Protein 4FTG (pdb70)

CATH classification: 1.10.238.10

Secondary structure (DSSP, 8-state):
--HHHHHHHHHHHHHHHHHTTTTSB-HHHHHHHHHHH-HHHHTT-S-SSHHHHHHHHH-TTSSS-B-HHHHHHHHHHHHHHHHHHIIIII-/--HHHHHHHHHHHHHHHHHTTTTSB-HHHHHHHHHHH-HHHHHHS--TTHHHHHHHHH-SSSSS-B-HHHHHHHHHHHHHHHHHHHHHTT-/-HHHHHHTS-B-/-HHHHHHTT-EE-/-EE----------B--

B-factor: mean 58.94, std 18.36, range [19.88, 126.98]

InterPro domains:
  IPR001751 S100/Calcium binding protein 7/8-like, conserved site [PS00303] (55-76)
  IPR011992 EF-hand domain pair [SSF47473] (1-89)
  IPR013787 S100/CaBP-9k-type, calcium binding, subdomain [PF01023] (5-46)
  IPR013787 S100/CaBP-9k-type, calcium binding, subdomain [SM01394] (5-44)
  IPR028476 Protein S100-A10 [cd05024] (3-93)

Radius of gyration: 16.94 Å; Cα contacts (8 Å, |Δi|>4): 305; chains: 5; bounding box: 43×43×34 Å

Nearest PDB structures (foldseek):
  1bt6-assembly1_B  TM=9.953E-01  e=3.283E-14  Homo sapiens
  1a4p-assembly1_A  TM=9.676E-01  e=4.556E-14  Homo sapiens
  4hrg-assembly1_B  TM=9.581E-01  e=2.504E-13  Homo sapiens
  4hrh-assembly1_A  TM=9.678E-01  e=4.230E-13  Homo sapiens
  4hrg-assembly1_A  TM=9.639E-01  e=8.697E-13  Homo sapiens

Sequence (223 aa):
PSQMEHAMETMMFTFHKFAGDKGYLTKEDLRVLMEKEFPGFLENQKDPLAVDKIMKDLDQCRDGKVGFQSFFSLIAGLTIACNDYFVVHMKPSQMEHAMETMMFTFHKFAGDKGYLTKEDLRVLMEKEFPGFLENQKDPLAVDKIMKDLDQCRDGKVGFQSFFSLIAGLTIACNDYFVVHMKSTVHEILSKLSLSTVHEILSKLSLEGKVTFPKMKIPKFTFS

Solvent-accessible surface area: 11251 Å² total; per-residue (Å²): 83,19,114,0,3,85,4,0,23,31,0,0,74,10,2,36,149,26,0,35,128,100,33,58,0,37,70,92,28,0,83,64,0,0,92,143,14,0,48,16,0,34,151,72,22,207,42,121,104,4,12,44,95,1,13,166,85,6,20,123,104,218,82,35,106,1,30,14,100,31,0,0,14,0,0,0,3,0,0,24,8,0,9,82,42,25,73,113,120,76,104,86,25,116,0,3,95,4,0,24,28,0,0,83,10,2,23,153,29,8,34,142,167,33,56,0,38,84,98,36,0,96,55,0,0,88,135,14,0,52,19,1,28,135,70,16,200,37,134,100,5,11,41,113,7,14,165,79,8,19,118,98,231,77,32,106,1,31,14,85,17,0,1,1,0,0,0,2,0,0,24,4,0,8,69,21,28,90,100,94,77,173,74,44,0,65,88,0,0,41,90,2,48,65,69,42,0,68,79,0,1,41,107,0,49,19,142,77,133,2,98,14,26,161,36,86,36,19,177,15,79,170,29

Organism: Homo sapiens (NCBI:txid9606)

Structure (mmCIF, N/CA/C/O backbone):
data_4FTG
#
_entry.id   4FTG
#
_cell.length_a   79.072
_cell.length_b   55.216
_cell.length_c   63.140
_cell.angle_alpha   90.00
_cell.angle_beta   111.73
_cell.angle_gamma   90.00
#
_symmetry.space_group_name_H-M   'C 1 2 1'
#
loop_
_entity.id
_entity.type
_entity.pdbx_description
1 polymer 'Protein S100-A10'
2 polymer 'Annexin A2'
3 polymer 'Neuroblast differentiation-associated protein AHNAK'
4 non-polymer 'ISOPROPYL ALCOHOL'
5 water water
#
loop_
_atom_site.group_PDB
_atom_site.id
_atom_site.type_symbol
_atom_site.label_atom_id
_atom_site.label_alt_id
_atom_site.label_comp_id
_atom_site.label_asym_id
_atom_site.label_entity_id
_atom_site.label_seq_id
_atom_site.pdbx_PDB_ins_code
_atom_site.Cartn_x
_atom_site.Cartn_y
_atom_site.Cartn_z
_atom_site.occupancy
_atom_site.B_iso_or_equiv
_atom_site.auth_seq_id
_atom_site.auth_comp_id
_atom_site.auth_asym_id
_atom_site.auth_atom_id
_atom_site.pdbx_PDB_model_num
ATOM 1 N N . PRO A 1 1 ? 61.759 28.625 26.656 1.00 56.52 1 PRO A N 1
ATOM 2 C CA . PRO A 1 1 ? 61.337 29.148 27.958 1.00 50.36 1 PRO A CA 1
ATOM 3 C C . PRO A 1 1 ? 62.267 30.224 28.520 1.00 47.40 1 PRO A C 1
ATOM 4 O O . PRO A 1 1 ? 63.323 30.511 27.952 1.00 56.69 1 PRO A O 1
ATOM 8 N N . SER A 1 2 ? 61.860 30.813 29.641 1.00 42.77 2 SER A N 1
ATOM 9 C CA . SER A 1 2 ? 62.604 31.897 30.272 1.00 42.62 2 SER A CA 1
ATOM 10 C C . SER A 1 2 ? 63.802 31.365 31.064 1.00 41.75 2 SER A C 1
ATOM 11 O O . SER A 1 2 ? 63.941 30.157 31.265 1.00 36.83 2 SER A O 1
ATOM 14 N N . GLN A 1 3 ? 64.647 32.274 31.530 1.00 41.52 3 GLN A N 1
ATOM 15 C CA . GLN A 1 3 ? 65.738 31.886 32.400 1.00 45.28 3 GLN A CA 1
ATOM 16 C C . GLN A 1 3 ? 65.185 31.234 33.654 1.00 43.31 3 GLN A C 1
ATOM 17 O O . GLN A 1 3 ? 65.656 30.169 34.059 1.00 42.52 3 GLN A O 1
ATOM 23 N N . MET A 1 4 ? 64.168 31.849 34.250 1.00 35.73 4 MET A N 1
ATOM 24 C CA . MET A 1 4 ? 63.553 31.281 35.459 1.00 30.66 4 MET A CA 1
ATOM 25 C C . MET A 1 4 ? 62.953 29.893 35.207 1.00 37.58 4 MET A C 1
ATOM 26 O O . MET A 1 4 ? 63.105 28.980 36.022 1.00 46.53 4 MET A O 1
ATOM 31 N N . GLU A 1 5 ? 62.279 29.714 34.078 1.00 38.61 5 GLU A N 1
ATOM 32 C CA . GLU A 1 5 ? 61.656 28.410 33.804 1.00 42.34 5 GLU A CA 1
ATOM 33 C C . GLU A 1 5 ? 62.709 27.327 33.666 1.00 40.42 5 GLU A C 1
ATOM 34 O O . GLU A 1 5 ? 62.506 26.185 34.112 1.00 42.41 5 GLU A O 1
ATOM 40 N N . HIS A 1 6 ? 63.840 27.695 33.059 1.00 36.97 6 HIS A N 1
ATOM 41 C CA . HIS A 1 6 ? 64.958 26.765 32.896 1.00 33.08 6 HIS A CA 1
ATOM 42 C C . HIS A 1 6 ? 65.544 26.363 34.234 1.00 35.05 6 HIS A C 1
ATOM 43 O O . HIS A 1 6 ? 65.646 25.177 34.532 1.00 33.62 6 HIS A O 1
ATOM 50 N N . ALA A 1 7 ? 65.899 27.361 35.039 1.00 35.22 7 ALA A N 1
ATOM 51 C CA . ALA A 1 7 ? 66.390 27.150 36.389 1.00 36.63 7 ALA A CA 1
ATOM 52 C C . ALA A 1 7 ? 65.427 26.280 37.205 1.00 41.46 7 ALA A C 1
ATOM 53 O O . ALA A 1 7 ? 65.869 25.311 37.835 1.00 36.22 7 ALA A O 1
ATOM 55 N N . MET A 1 8 ? 64.126 26.610 37.187 1.00 35.61 8 MET A N 1
ATOM 56 C CA . MET A 1 8 ? 63.117 25.799 37.902 1.00 36.34 8 MET A CA 1
ATOM 57 C C . MET A 1 8 ? 63.108 24.339 37.472 1.00 34.02 8 MET A C 1
ATOM 58 O O . MET A 1 8 ? 63.124 23.414 38.310 1.00 35.64 8 MET A O 1
ATOM 63 N N . GLU A 1 9 ? 63.124 24.122 36.168 1.00 38.33 9 GLU A N 1
ATOM 64 C CA . GLU A 1 9 ? 63.138 22.759 35.662 1.00 37.06 9 GLU A CA 1
ATOM 65 C C . GLU A 1 9 ? 64.353 21.975 36.127 1.00 45.10 9 GLU A C 1
ATOM 66 O O . GLU A 1 9 ? 64.217 20.774 36.450 1.00 46.80 9 GLU A O 1
ATOM 72 N N . THR A 1 10 ? 65.532 22.624 36.164 1.00 43.49 10 THR A N 1
ATOM 73 C CA . THR A 1 10 ? 66.730 21.871 36.540 1.00 40.88 10 THR A CA 1
ATOM 74 C C . THR A 1 10 ? 66.620 21.494 37.996 1.00 37.79 10 THR A C 1
ATOM 75 O O . THR A 1 10 ? 67.031 20.403 38.394 1.00 51.24 10 THR A O 1
ATOM 79 N N . MET A 1 11 ? 65.999 22.365 38.776 1.00 30.62 11 MET A N 1
ATOM 80 C CA . MET A 1 11 ? 65.714 22.034 40.167 1.00 37.13 11 MET A CA 1
ATOM 81 C C . MET A 1 11 ? 64.734 20.872 40.283 1.00 44.87 11 MET A C 1
ATOM 82 O O . MET A 1 11 ? 64.952 19.951 41.066 1.00 53.83 11 MET A O 1
ATOM 87 N N . MET A 1 12 ? 63.682 20.894 39.473 1.00 46.57 12 MET A N 1
ATOM 88 C CA . MET A 1 12 ? 62.748 19.775 39.441 1.00 47.27 12 MET A CA 1
ATOM 89 C C . MET A 1 12 ? 63.445 18.489 39.049 1.00 45.45 12 MET A C 1
ATOM 90 O O . MET A 1 12 ? 63.340 17.466 39.730 1.00 51.00 12 MET A O 1
ATOM 95 N N . PHE A 1 13 ? 64.177 18.545 37.948 1.00 50.18 13 PHE A N 1
ATOM 96 C CA . PHE A 1 13 ? 64.797 17.337 37.410 1.00 48.03 13 PHE A CA 1
ATOM 97 C C . PHE A 1 13 ? 65.924 16.772 38.259 1.00 42.85 13 PHE A C 1
ATOM 98 O O . PHE A 1 13 ? 66.106 15.559 38.311 1.00 38.00 13 PHE A O 1
ATOM 106 N N . THR A 1 14 ? 66.652 17.658 38.937 1.00 44.33 14 THR A N 1
ATOM 107 C CA . THR A 1 14 ? 67.734 17.264 39.830 1.00 45.02 14 THR A CA 1
ATOM 108 C C . THR A 1 14 ? 67.177 16.408 40.958 1.00 48.19 14 THR A C 1
ATOM 109 O O . THR A 1 14 ? 67.744 15.359 41.299 1.00 46.42 14 THR A O 1
ATOM 113 N N . PHE A 1 15 ? 66.059 16.858 41.528 1.00 49.47 15 PHE A N 1
ATOM 114 C CA . PHE A 1 15 ? 65.371 16.084 42.552 1.00 44.56 15 PHE A CA 1
ATOM 115 C C . PHE A 1 15 ? 65.132 14.676 42.058 1.00 49.21 15 PHE A C 1
ATOM 116 O O . PHE A 1 15 ? 65.500 13.698 42.719 1.00 57.31 15 PHE A O 1
ATOM 124 N N . HIS A 1 16 ? 64.516 14.578 40.888 1.00 45.73 16 HIS A N 1
ATOM 125 C CA . HIS A 1 16 ? 64.028 13.287 40.409 1.00 48.64 16 HIS A CA 1
ATOM 126 C C . HIS A 1 16 ? 65.148 12.366 39.984 1.00 48.94 16 HIS A C 1
ATOM 127 O O . HIS A 1 16 ? 65.040 11.156 40.132 1.00 55.29 16 HIS A O 1
ATOM 134 N N . LYS A 1 17 ? 66.227 12.960 39.480 1.00 46.16 17 LYS A N 1
ATOM 135 C CA . LYS A 1 17 ? 67.430 12.246 39.120 1.00 45.21 17 LYS A CA 1
ATOM 136 C C . LYS A 1 17 ? 68.033 11.524 40.327 1.00 50.90 17 LYS A C 1
ATOM 137 O O . LYS A 1 17 ? 68.511 10.389 40.219 1.00 49.20 17 LYS A O 1
ATOM 143 N N . PHE A 1 18 ? 68.018 12.177 41.479 1.00 51.88 18 PHE A N 1
ATOM 144 C CA . PHE A 1 18 ? 68.538 11.532 42.677 1.00 58.36 18 PHE A CA 1
ATOM 145 C C . PHE A 1 18 ? 67.478 10.836 43.530 1.00 56.56 18 PHE A C 1
ATOM 146 O O . PHE A 1 18 ? 67.818 9.972 44.343 1.00 55.92 18 PHE A O 1
ATOM 154 N N . ALA A 1 19 ? 66.209 11.208 43.363 1.00 49.90 19 ALA A N 1
ATOM 155 C CA . ALA A 1 19 ? 65.148 10.542 44.114 1.00 56.62 19 ALA A CA 1
ATOM 156 C C . ALA A 1 19 ? 64.741 9.223 43.453 1.00 69.80 19 ALA A C 1
ATOM 157 O O . ALA A 1 19 ? 64.128 8.356 44.089 1.00 72.74 19 ALA A O 1
ATOM 159 N N . GLY A 1 20 ? 65.080 9.081 42.177 1.00 67.99 20 GLY A N 1
ATOM 160 C CA . GLY A 1 20 ? 64.664 7.928 41.400 1.00 70.24 20 GLY A CA 1
ATOM 161 C C . GLY A 1 20 ? 63.158 7.721 41.341 1.00 70.10 20 GLY A C 1
ATOM 162 O O . GLY A 1 20 ? 62.355 8.637 41.585 1.00 68.24 20 GLY A O 1
ATOM 163 N N . ASP A 1 21 ? 62.765 6.494 41.030 1.00 68.71 21 ASP A N 1
ATOM 164 C CA . ASP A 1 21 ? 61.343 6.191 40.901 1.00 78.06 21 ASP A CA 1
ATOM 165 C C . ASP A 1 21 ? 60.555 6.279 42.212 1.00 70.97 21 ASP A C 1
ATOM 166 O O . ASP A 1 21 ? 59.391 6.696 42.206 1.00 63.99 21 ASP A O 1
ATOM 171 N N . LYS A 1 22 ? 61.186 5.920 43.332 1.00 69.14 22 LYS A N 1
ATOM 172 C CA . LYS A 1 22 ? 60.513 6.023 44.635 1.00 65.35 22 LYS A CA 1
ATOM 173 C C . LYS A 1 22 ? 60.026 7.444 44.934 1.00 61.00 22 LYS A C 1
ATOM 174 O O . LYS A 1 22 ? 59.151 7.650 45.779 1.00 65.33 22 LYS A O 1
ATOM 180 N N . GLY A 1 23 ? 60.591 8.427 44.238 1.00 58.86 23 GLY A N 1
ATOM 181 C CA . GLY A 1 23 ? 60.117 9.797 44.348 1.00 62.57 23 GLY A CA 1
ATOM 182 C C . GLY A 1 23 ? 60.492 10.576 45.600 1.00 65.44 23 GLY A C 1
ATOM 183 O O . GLY A 1 23 ? 59.901 11.618 45.867 1.00 70.09 23 GLY A O 1
ATOM 184 N N . TYR A 1 24 ? 61.455 10.087 46.376 1.00 61.36 24 TYR A N 1
ATOM 185 C CA . TYR A 1 24 ? 61.941 10.844 47.526 1.00 62.95 24 TYR A CA 1
ATOM 186 C C . TYR A 1 24 ? 63.432 10.608 47.752 1.00 58.17 24 TYR A C 1
ATOM 187 O O . TYR A 1 24 ? 64.043 9.763 47.108 1.00 51.02 24 TYR A O 1
ATOM 196 N N . LEU A 1 25 ? 64.009 11.345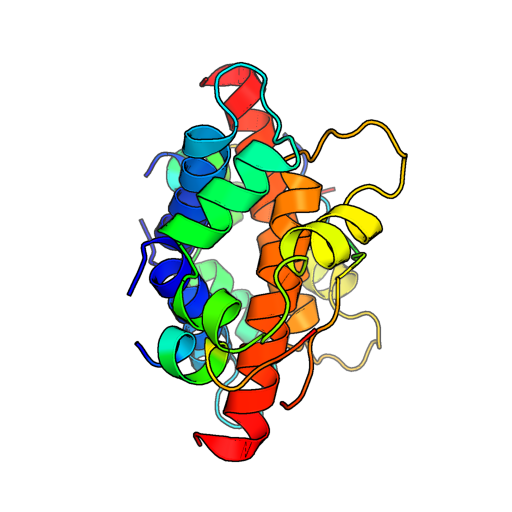 48.693 1.00 51.14 25 LEU A N 1
ATOM 197 C CA . LEU A 1 25 ? 65.415 11.175 48.990 1.00 49.09 25 LEU A CA 1
ATOM 198 C C . LEU A 1 25 ? 65.627 10.508 50.349 1.00 53.28 25 LEU A C 1
ATOM 199 O O . LEU A 1 25 ? 64.978 10.853 51.338 1.00 58.05 25 LEU A O 1
ATOM 204 N N . THR A 1 26 ? 66.539 9.543 50.373 1.00 54.85 26 THR A N 1
ATOM 205 C CA . THR A 1 26 ? 67.091 8.991 51.603 1.00 51.16 26 THR A CA 1
ATOM 206 C C . THR A 1 26 ? 68.301 9.832 51.930 1.00 54.43 26 THR A C 1
ATOM 207 O O . THR A 1 26 ? 68.742 10.623 51.095 1.00 58.29 26 THR A O 1
ATOM 211 N N . LYS A 1 27 ? 68.857 9.664 53.125 1.00 52.29 27 LYS A N 1
ATOM 212 C CA . LYS A 1 27 ? 70.037 10.424 53.490 1.00 56.16 27 LYS A CA 1
ATOM 213 C C . LYS A 1 27 ? 71.173 10.076 52.527 1.00 60.50 27 LYS A C 1
ATOM 214 O O . LYS A 1 27 ? 72.053 10.895 52.257 1.00 55.83 27 LYS A O 1
ATOM 220 N N . GLU A 1 28 ? 71.125 8.864 51.980 1.00 60.58 28 GLU A N 1
ATOM 221 C CA . GLU A 1 28 ? 72.123 8.433 51.006 1.00 57.28 28 GLU A CA 1
ATOM 222 C C . GLU A 1 28 ? 71.990 9.232 49.721 1.00 49.91 28 GLU A C 1
ATOM 223 O O . GLU A 1 28 ? 72.983 9.722 49.181 1.00 46.67 28 GLU A O 1
ATOM 229 N N . ASP A 1 29 ? 70.757 9.367 49.240 1.00 44.94 29 ASP A N 1
ATOM 230 C CA . ASP A 1 29 ? 70.489 10.158 48.044 1.00 48.26 29 ASP A CA 1
ATOM 231 C C . ASP A 1 29 ? 70.908 11.606 48.228 1.00 50.66 29 ASP A C 1
ATOM 232 O O . ASP A 1 29 ? 71.478 12.229 47.327 1.00 55.75 29 ASP A O 1
ATOM 237 N N . LEU A 1 30 ? 70.601 12.137 49.404 1.00 43.19 30 LEU A N 1
ATOM 238 C CA . LEU A 1 30 ? 70.854 13.531 49.699 1.00 41.43 30 LEU A CA 1
ATOM 239 C C . LEU A 1 30 ? 72.348 13.761 49.683 1.00 48.88 30 LEU A C 1
ATOM 240 O O . LEU A 1 30 ? 72.836 14.756 49.136 1.00 51.89 30 LEU A O 1
ATOM 245 N N . ARG A 1 31 ? 73.068 12.819 50.281 1.00 50.02 31 ARG A N 1
ATOM 246 C CA . ARG A 1 31 ? 74.507 12.921 50.396 1.00 53.48 31 ARG A CA 1
ATOM 247 C C . ARG A 1 31 ? 75.130 12.862 49.017 1.00 49.89 31 ARG A C 1
ATOM 248 O O . ARG A 1 31 ? 75.967 13.700 48.681 1.00 43.79 31 ARG A O 1
ATOM 256 N N . VAL A 1 32 ? 74.709 11.887 48.213 1.00 46.98 32 VAL A N 1
ATOM 257 C CA . VAL A 1 32 ? 75.183 11.806 46.832 1.00 47.93 32 VAL A CA 1
ATOM 258 C C . VAL A 1 32 ? 74.860 13.101 46.078 1.00 47.23 32 VAL A C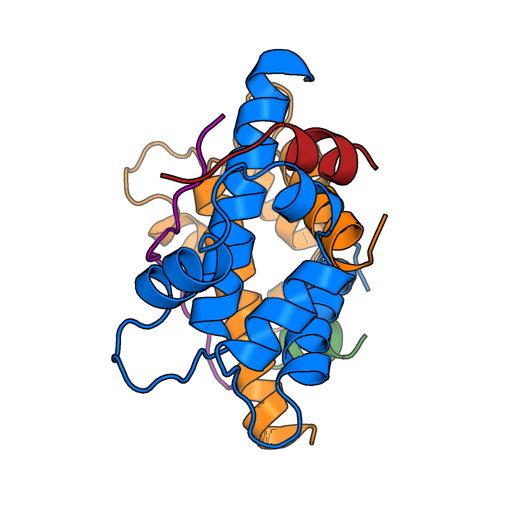 1
ATOM 259 O O . VAL A 1 32 ? 75.744 13.697 45.457 1.00 50.67 32 VAL A O 1
ATOM 263 N N . LEU A 1 33 ? 73.612 13.558 46.183 1.00 43.65 33 LEU A N 1
ATOM 264 C CA . LEU A 1 33 ? 73.173 14.776 45.499 1.00 40.80 33 LEU A CA 1
ATOM 265 C C . LEU A 1 33 ? 74.046 15.996 45.817 1.00 46.00 33 LEU A C 1
ATOM 266 O O . LEU A 1 33 ? 74.345 16.790 44.931 1.00 50.63 33 LEU A O 1
ATOM 271 N N . MET A 1 34 ? 74.441 16.166 47.070 1.00 39.80 34 MET A N 1
ATOM 272 C CA . MET A 1 34 ? 75.224 17.346 47.408 1.00 45.80 34 MET A CA 1
ATOM 273 C C . MET A 1 34 ? 76.692 17.160 47.055 1.00 51.10 34 MET A C 1
ATOM 274 O O . MET A 1 34 ? 77.388 18.121 46.703 1.00 49.33 34 MET A O 1
ATOM 279 N N . GLU A 1 35 ? 77.146 15.916 47.121 1.00 43.41 35 GLU A N 1
ATOM 280 C CA . GLU A 1 35 ? 78.471 15.585 46.627 1.00 55.78 35 GLU A CA 1
ATOM 281 C C . GLU A 1 35 ? 78.620 15.991 45.163 1.00 53.46 35 GLU A C 1
ATOM 282 O O . GLU A 1 35 ? 79.578 16.670 44.813 1.00 58.10 35 GLU A O 1
ATOM 288 N N . LYS A 1 36 ? 77.658 15.619 44.322 1.00 46.58 36 LYS A N 1
ATOM 289 C CA . LYS A 1 36 ? 77.719 15.988 42.910 1.00 46.92 36 LYS A CA 1
ATOM 290 C C . LYS A 1 36 ? 77.336 17.455 42.641 1.00 55.74 36 LYS A C 1
ATOM 291 O O . LYS A 1 36 ? 77.874 18.081 41.729 1.00 61.79 36 LYS A O 1
ATOM 297 N N . GLU A 1 37 ? 76.414 18.010 43.422 1.00 45.58 37 GLU A N 1
ATOM 298 C CA . GLU A 1 37 ? 75.896 19.325 43.087 1.00 40.23 37 GLU A CA 1
ATOM 299 C C . GLU A 1 37 ? 76.542 20.467 43.874 1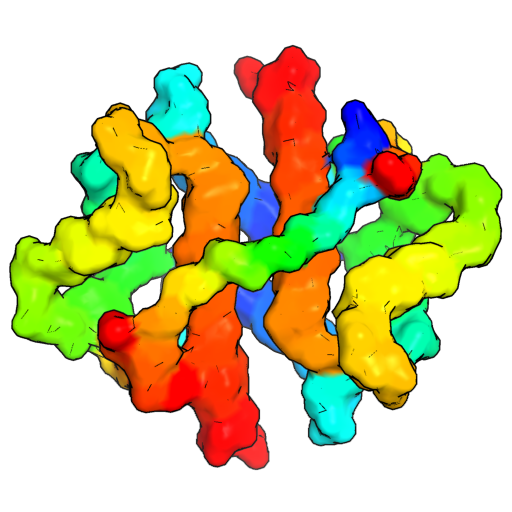.00 45.01 37 GLU A C 1
ATOM 300 O O . GLU A 1 37 ? 76.629 21.596 43.386 1.00 47.15 37 GLU A O 1
ATOM 306 N N . PHE A 1 38 ? 77.003 20.194 45.083 1.00 43.22 38 PHE A N 1
ATOM 307 C CA . PHE A 1 38 ? 77.677 21.250 45.825 1.00 42.04 38 PHE A CA 1
ATOM 308 C C . PHE A 1 38 ? 78.939 20.749 46.527 1.00 49.25 38 PHE A C 1
ATOM 309 O O . PHE A 1 38 ? 79.060 20.863 47.746 1.00 55.44 38 PHE A O 1
ATOM 317 N N . PRO A 1 39 ? 79.894 20.219 45.761 1.00 56.94 39 PRO A N 1
ATOM 318 C CA . PRO A 1 39 ? 81.062 19.584 46.387 1.00 64.10 39 PRO A CA 1
ATOM 319 C C . PRO A 1 39 ? 81.913 20.597 47.139 1.00 65.05 39 PRO A C 1
ATOM 320 O O . PRO A 1 39 ? 82.400 20.310 48.226 1.00 69.15 39 PRO A O 1
ATOM 324 N N . GLY A 1 40 ? 82.065 21.787 46.576 1.00 61.64 40 GLY A N 1
ATOM 325 C CA . GLY A 1 40 ? 82.825 22.829 47.240 1.00 64.49 40 GLY A CA 1
ATOM 326 C C . GLY A 1 40 ? 82.208 23.248 48.562 1.00 64.35 40 GLY A C 1
ATOM 327 O O . GLY A 1 40 ? 82.881 23.818 49.427 1.00 59.72 40 GLY A O 1
ATOM 328 N N . PHE A 1 41 ? 80.916 22.979 48.721 1.00 57.08 41 PHE A N 1
ATOM 329 C CA . PHE A 1 41 ? 80.238 23.338 49.953 1.00 51.10 41 PHE A CA 1
ATOM 330 C C . PHE A 1 41 ? 80.544 22.310 51.065 1.00 50.48 41 PHE A C 1
ATOM 331 O O . PHE A 1 41 ? 80.833 22.675 52.200 1.00 47.81 41 PHE A O 1
ATOM 339 N N . LEU A 1 42 ? 80.469 21.029 50.725 1.00 45.84 42 LEU A N 1
ATOM 340 C CA . LEU A 1 42 ? 80.825 19.959 51.644 1.00 62.32 42 LEU A CA 1
ATOM 341 C C . LEU A 1 42 ? 82.309 20.008 52.003 1.00 68.47 42 LEU A C 1
ATOM 342 O O . LEU A 1 42 ? 82.678 19.895 53.174 1.00 72.88 42 LEU A O 1
ATOM 347 N N . GLU A 1 43 ? 83.150 20.205 50.990 1.00 70.76 43 GLU A N 1
ATOM 348 C CA . GLU A 1 43 ? 84.596 20.257 51.177 1.00 74.18 43 GLU A CA 1
ATOM 349 C C . GLU A 1 43 ? 85.030 21.396 52.101 1.00 73.65 43 GLU A C 1
ATOM 350 O O . GLU A 1 43 ? 86.207 21.500 52.437 1.00 83.58 43 GLU A O 1
ATOM 356 N N . ASN A 1 44 ? 84.097 22.257 52.500 1.00 63.69 44 ASN A N 1
ATOM 357 C CA . ASN A 1 44 ? 84.423 23.363 53.402 1.00 59.64 44 ASN A CA 1
ATOM 358 C C . ASN A 1 44 ? 83.803 23.227 54.793 1.00 63.74 44 ASN A C 1
ATOM 359 O O . ASN A 1 44 ? 84.148 23.993 55.705 1.00 65.13 44 ASN A O 1
ATOM 364 N N . GLN A 1 45 ? 82.891 22.264 54.963 1.00 60.89 45 GLN A N 1
ATOM 365 C CA . GLN A 1 45 ? 82.397 21.935 56.303 1.00 59.69 45 GLN A CA 1
ATOM 366 C C . GLN A 1 45 ? 83.453 21.103 57.031 1.00 67.88 45 GLN A C 1
ATOM 367 O O . GLN A 1 45 ? 83.834 20.027 56.560 1.00 71.75 45 GLN A O 1
ATOM 373 N N . LYS A 1 46 ? 83.934 21.605 58.167 1.00 71.30 46 LYS A N 1
ATOM 374 C CA . LYS A 1 46 ? 84.922 20.867 58.955 1.00 79.21 46 LYS A CA 1
ATOM 375 C C . LYS A 1 46 ? 84.231 19.635 59.523 1.00 81.01 46 LYS A C 1
ATOM 376 O O . LYS A 1 46 ? 84.829 18.566 59.631 1.00 83.89 46 LYS A O 1
ATOM 382 N N . ASP A 1 47 ? 82.956 19.806 59.864 1.00 77.61 47 ASP A N 1
ATOM 383 C CA . ASP A 1 47 ? 82.097 18.731 60.356 1.00 73.63 47 ASP A CA 1
ATOM 384 C C . ASP A 1 47 ? 81.984 17.579 59.338 1.00 75.38 47 ASP A C 1
ATOM 385 O O . ASP A 1 47 ? 81.726 17.806 58.158 1.00 82.24 47 ASP A O 1
ATOM 390 N N . PRO A 1 48 ? 82.201 16.335 59.794 1.00 67.11 48 PRO A N 1
ATOM 391 C CA . PRO A 1 48 ? 82.020 15.154 58.936 1.00 64.10 48 PRO A CA 1
ATOM 392 C C . PRO A 1 48 ? 80.592 14.604 58.972 1.00 61.71 48 PRO A C 1
ATOM 393 O O . PRO A 1 48 ? 80.195 13.779 58.135 1.00 59.47 48 PRO A O 1
ATOM 397 N N . LEU A 1 49 ? 79.820 15.057 59.947 1.00 54.26 49 LEU A N 1
ATOM 398 C CA . LEU A 1 49 ? 78.444 14.619 60.054 1.00 50.46 49 LEU A CA 1
ATOM 399 C C . LEU A 1 49 ? 77.502 15.675 59.464 1.00 60.86 49 LEU A C 1
ATOM 400 O O . LEU A 1 49 ? 76.282 15.605 59.654 1.00 65.93 49 LEU A O 1
ATOM 405 N N . ALA A 1 50 ? 78.068 16.639 58.740 1.00 50.82 50 ALA A N 1
ATOM 406 C CA . ALA A 1 50 ? 77.280 17.756 58.218 1.00 52.22 50 ALA A CA 1
ATOM 407 C C . ALA A 1 50 ? 76.085 17.337 57.359 1.00 46.28 50 ALA A C 1
ATOM 408 O O . ALA A 1 50 ? 75.001 17.940 57.463 1.00 41.79 50 ALA A O 1
ATOM 410 N N . VAL A 1 51 ? 76.264 16.317 56.516 1.00 43.49 51 VAL A N 1
ATOM 411 C CA . VAL A 1 51 ? 75.132 15.833 55.729 1.00 43.95 51 VAL A CA 1
ATOM 412 C C . VAL A 1 51 ? 74.070 15.283 56.657 1.00 46.90 51 VAL A C 1
ATOM 413 O O . VAL A 1 51 ? 72.891 15.558 56.474 1.00 44.18 51 VAL A O 1
ATOM 417 N N . ASP A 1 52 ? 74.510 14.520 57.656 1.00 52.60 52 ASP A N 1
ATOM 418 C CA . ASP A 1 52 ? 73.618 13.916 58.641 1.00 48.35 52 ASP A CA 1
ATOM 419 C C . ASP A 1 52 ? 72.820 14.971 59.364 1.00 43.26 52 ASP A C 1
ATOM 420 O O . ASP A 1 52 ? 71.626 14.795 59.637 1.00 49.15 52 ASP A O 1
ATOM 425 N N . LYS A 1 53 ? 73.473 16.094 59.635 1.00 44.74 53 LYS A N 1
ATOM 426 C CA . LYS A 1 53 ? 72.838 17.190 60.354 1.00 48.08 53 LYS A CA 1
ATOM 427 C C . LYS A 1 53 ? 71.846 17.958 59.483 1.00 50.80 53 LYS A C 1
ATOM 428 O O . LYS A 1 53 ? 70.858 18.515 59.986 1.00 52.31 53 LYS A O 1
ATOM 434 N N . ILE A 1 54 ? 72.105 17.986 58.178 1.00 44.27 54 ILE A N 1
ATOM 435 C CA . ILE A 1 54 ? 71.187 18.628 57.248 1.00 42.18 54 ILE A CA 1
ATOM 436 C C . ILE A 1 54 ? 69.965 17.735 57.085 1.00 40.04 54 ILE A C 1
ATOM 437 O O . ILE A 1 54 ? 68.829 18.205 57.091 1.00 41.29 54 ILE A O 1
ATOM 442 N N . MET A 1 55 ? 70.211 16.438 56.968 1.00 41.82 55 MET A N 1
ATOM 443 C CA . MET A 1 55 ? 69.151 15.450 56.941 1.00 47.60 55 MET A CA 1
ATOM 444 C C . MET A 1 55 ? 68.221 15.587 58.153 1.00 59.79 55 MET A C 1
ATOM 445 O O . MET A 1 55 ? 66.999 15.495 58.026 1.00 64.25 55 MET A O 1
ATOM 450 N N . LYS A 1 56 ? 68.799 15.801 59.329 1.00 59.34 56 LYS A N 1
ATOM 451 C CA . LYS A 1 56 ? 67.992 15.904 60.540 1.00 55.74 56 LYS A CA 1
ATOM 452 C C . LYS A 1 56 ? 67.079 17.127 60.489 1.00 54.10 56 LYS A C 1
ATOM 453 O O . LYS A 1 56 ? 65.915 17.040 60.868 1.00 54.15 56 LYS A O 1
ATOM 459 N N . ASP A 1 57 ? 67.616 18.252 60.015 1.00 50.76 57 ASP A N 1
ATOM 460 C CA . ASP A 1 57 ? 66.837 19.480 59.802 1.00 50.86 57 ASP A CA 1
ATOM 461 C C . ASP A 1 57 ? 65.744 19.324 58.745 1.00 50.95 57 ASP A C 1
ATOM 462 O O . ASP A 1 57 ? 64.646 19.861 58.890 1.00 53.75 57 ASP A O 1
ATOM 467 N N . LEU A 1 58 ? 66.047 18.585 57.683 1.00 51.29 58 LEU A N 1
ATOM 468 C CA . LEU A 1 58 ? 65.084 18.368 56.606 1.00 54.18 58 LEU A CA 1
ATOM 469 C C . LEU A 1 58 ? 63.973 17.371 56.964 1.00 61.10 58 LEU A C 1
ATOM 470 O O . LEU A 1 58 ? 62.818 17.542 56.567 1.00 65.77 58 LEU A O 1
ATOM 475 N N . ASP A 1 59 ? 64.323 16.338 57.718 1.00 55.07 59 ASP A N 1
ATOM 476 C CA . ASP A 1 59 ? 63.408 15.224 57.940 1.00 57.94 59 ASP A CA 1
ATOM 477 C C . ASP A 1 59 ? 62.375 15.508 59.042 1.00 51.13 59 ASP A C 1
ATOM 478 O O . ASP A 1 59 ? 62.423 14.935 60.135 1.00 55.87 59 ASP A O 1
ATOM 483 N N . GLN A 1 60 ? 61.435 16.386 58.732 1.00 46.88 60 GLN A N 1
ATOM 484 C CA . GLN A 1 60 ? 60.440 16.835 59.702 1.00 58.91 60 GLN A CA 1
ATOM 485 C C . GLN A 1 60 ? 59.538 15.711 60.200 1.00 57.07 60 GLN A C 1
ATOM 486 O O . GLN A 1 60 ? 59.130 15.711 61.351 1.00 58.94 60 GLN A O 1
ATOM 492 N N . CYS A 1 61 ? 59.218 14.761 59.332 1.00 48.27 61 CYS A N 1
ATOM 493 C CA . CYS A 1 61 ? 58.331 13.691 59.731 1.00 56.21 61 CYS A CA 1
ATOM 494 C C . CYS A 1 61 ? 59.097 12.531 60.357 1.00 63.92 61 CYS A C 1
ATOM 495 O O . CYS A 1 61 ? 58.496 11.550 60.794 1.00 71.71 61 CYS A O 1
ATOM 498 N N . ARG A 1 62 ? 60.421 12.661 60.400 1.00 58.53 62 ARG A N 1
ATOM 499 C CA . ARG A 1 62 ? 61.301 11.619 60.936 1.00 53.91 62 ARG A CA 1
ATOM 500 C C . ARG A 1 62 ? 61.016 10.252 60.338 1.00 53.54 62 ARG A C 1
ATOM 501 O O . ARG A 1 62 ? 60.963 9.268 61.060 1.00 58.80 62 ARG A O 1
ATOM 509 N N . ASP A 1 63 ? 60.809 10.192 59.028 1.00 60.37 63 ASP A N 1
ATOM 510 C CA . ASP A 1 63 ? 60.578 8.913 58.357 1.00 62.48 63 ASP A CA 1
ATOM 511 C C . ASP A 1 63 ? 61.696 8.572 57.377 1.00 62.83 63 ASP A C 1
ATOM 512 O O . ASP A 1 63 ? 61.561 7.648 56.581 1.00 58.85 63 ASP A O 1
ATOM 517 N N . GLY A 1 64 ? 62.787 9.339 57.436 1.00 60.24 64 GLY A N 1
ATOM 518 C CA . GLY A 1 64 ? 63.974 9.086 56.632 1.00 52.78 64 GLY A CA 1
ATOM 519 C C . GLY A 1 64 ? 63.811 9.494 55.176 1.00 62.21 64 GLY A C 1
ATOM 520 O O . GLY A 1 64 ? 64.724 9.346 54.361 1.00 61.40 64 GLY A O 1
ATOM 521 N N . LYS A 1 65 ? 62.634 10.010 54.846 1.00 61.87 65 LYS A N 1
ATOM 522 C CA . LYS A 1 65 ? 62.321 10.386 53.482 1.00 57.90 65 LYS A CA 1
ATOM 523 C C . LYS A 1 65 ? 62.319 11.902 53.365 1.00 57.71 65 LYS A C 1
ATOM 524 O O . LYS A 1 65 ? 61.844 12.607 54.256 1.00 70.58 65 LYS A O 1
ATOM 530 N N . VAL A 1 66 ? 62.874 12.404 52.274 1.00 45.63 66 VAL A N 1
ATOM 531 C CA . VAL A 1 66 ? 62.874 13.835 52.036 1.00 46.52 66 VAL A CA 1
ATOM 532 C C . VAL A 1 66 ? 62.237 14.121 50.684 1.00 44.15 66 VAL A C 1
ATOM 533 O O . VAL A 1 66 ? 62.720 13.685 49.647 1.00 45.27 66 VAL A O 1
ATOM 537 N N . GLY A 1 67 ? 61.121 14.829 50.705 1.00 46.18 67 GLY A N 1
ATOM 538 C CA . GLY A 1 67 ? 60.394 15.078 49.486 1.00 34.60 67 GLY A CA 1
ATOM 539 C C . GLY A 1 67 ? 60.782 16.407 48.880 1.00 37.89 67 GLY A C 1
ATOM 540 O O . GLY A 1 67 ? 61.653 17.122 49.395 1.00 41.68 67 GLY A O 1
ATOM 541 N N . PHE A 1 68 ? 60.087 16.752 47.805 1.00 33.85 68 PHE A N 1
ATOM 542 C CA . PHE A 1 68 ? 60.484 17.837 46.949 1.00 38.20 68 PHE A CA 1
ATOM 543 C C . PHE A 1 68 ? 60.426 19.158 47.695 1.00 44.35 68 PHE A C 1
ATOM 544 O O . PHE A 1 68 ? 61.337 19.974 47.604 1.00 51.21 68 PHE A O 1
ATOM 552 N N . GLN A 1 69 ? 59.370 19.346 48.464 1.00 42.66 69 GLN A N 1
ATOM 553 C CA . GLN A 1 69 ? 59.221 20.556 49.257 1.00 37.91 69 GLN A CA 1
ATOM 554 C C . GLN A 1 69 ? 60.367 20.703 50.256 1.00 36.67 69 GLN A C 1
ATOM 555 O O . GLN A 1 69 ? 60.946 21.784 50.366 1.00 44.36 69 GLN A O 1
ATOM 561 N N . SER A 1 70 ? 60.700 19.633 50.981 1.00 34.72 70 SER A N 1
ATOM 562 C CA . SER A 1 70 ? 61.897 19.668 51.822 1.00 39.64 70 SER A CA 1
ATOM 563 C C . SER A 1 70 ? 63.163 19.974 51.010 1.00 45.20 70 SER A C 1
ATOM 564 O O . SER A 1 70 ? 64.001 20.776 51.418 1.00 51.66 70 SER A O 1
ATOM 567 N N . PHE A 1 71 ? 63.291 19.328 49.862 1.00 36.38 71 PHE A N 1
ATOM 568 C CA . PHE A 1 71 ? 64.428 19.555 49.000 1.00 44.42 71 PHE A CA 1
ATOM 569 C C . PHE A 1 71 ? 64.556 21.051 48.702 1.00 48.69 71 PHE A C 1
ATOM 570 O O . PHE A 1 71 ? 65.618 21.661 48.865 1.00 49.45 71 PHE A O 1
ATOM 578 N N . PHE A 1 72 ? 63.445 21.641 48.295 1.00 42.42 72 PHE A N 1
ATOM 579 C CA . PHE A 1 72 ? 63.423 23.053 47.973 1.00 39.25 72 PHE A CA 1
ATOM 580 C C . PHE A 1 72 ? 63.751 23.939 49.175 1.00 37.40 72 PHE A C 1
ATOM 581 O O . PHE A 1 72 ? 64.311 25.022 49.025 1.00 43.83 72 PHE A O 1
ATOM 589 N N . SER A 1 73 ? 63.401 23.473 50.363 1.00 30.13 73 SER A N 1
ATOM 590 C CA . SER A 1 73 ? 63.767 24.171 51.588 1.00 41.05 73 SER A CA 1
ATOM 591 C C . SER A 1 73 ? 65.300 24.202 51.750 1.00 42.09 73 SER A C 1
ATOM 592 O O . SER A 1 73 ? 65.876 25.230 52.135 1.00 41.55 73 SER A O 1
ATOM 595 N N . LEU A 1 74 ? 65.955 23.091 51.418 1.00 32.19 74 LEU A N 1
ATOM 596 C CA . LEU A 1 74 ? 67.419 23.035 51.374 1.00 39.81 74 LEU A CA 1
ATOM 597 C C . LEU A 1 74 ? 68.005 24.060 50.415 1.00 38.03 74 LEU A C 1
ATOM 598 O O . LEU A 1 74 ? 68.853 24.888 50.797 1.00 37.61 74 LEU A O 1
ATOM 603 N N . ILE A 1 75 ? 67.555 23.998 49.166 1.00 29.16 75 ILE A N 1
ATOM 604 C CA . ILE A 1 75 ? 68.054 24.912 48.154 1.00 28.39 75 ILE A CA 1
ATOM 605 C C . ILE A 1 75 ? 67.795 26.359 48.568 1.00 33.57 75 ILE A C 1
ATOM 606 O O . ILE A 1 75 ? 68.611 27.243 48.322 1.00 33.31 75 ILE A O 1
ATOM 611 N N . ALA A 1 76 ? 66.637 26.581 49.178 1.00 35.05 76 ALA A N 1
ATOM 612 C CA . ALA A 1 76 ? 66.277 27.869 49.752 1.00 42.68 76 ALA A CA 1
ATOM 613 C C . ALA A 1 76 ? 67.358 28.350 50.702 1.00 46.58 76 ALA A C 1
ATOM 614 O O . ALA A 1 76 ? 67.975 29.393 50.496 1.00 45.34 76 ALA A O 1
ATOM 616 N N . GLY A 1 77 ? 67.580 27.565 51.746 1.00 43.95 77 GLY A N 1
ATOM 617 C CA . GLY A 1 77 ? 68.580 27.884 52.731 1.00 32.75 77 GLY A CA 1
ATOM 618 C C . GLY A 1 77 ? 69.915 28.182 52.095 1.00 31.66 77 GLY A C 1
ATOM 619 O O . GLY A 1 77 ? 70.562 29.178 52.431 1.00 31.72 77 GLY A O 1
ATOM 620 N N . LEU A 1 78 ? 70.328 27.343 51.157 1.00 33.26 78 LEU A N 1
ATOM 621 C CA . LEU A 1 78 ? 71.582 27.618 50.458 1.00 36.59 78 LEU A CA 1
ATOM 622 C C . LEU A 1 78 ? 71.545 28.903 49.622 1.00 40.59 78 LEU A C 1
ATOM 623 O O . LEU A 1 78 ? 72.499 29.694 49.650 1.00 40.24 78 LEU A O 1
ATOM 628 N N . THR A 1 79 ? 70.455 29.130 48.891 1.00 40.10 79 THR A N 1
ATOM 629 C CA . THR A 1 79 ? 70.445 30.237 47.933 1.00 29.86 79 THR A CA 1
ATOM 630 C C . THR A 1 79 ? 70.303 31.561 48.640 1.00 33.57 79 THR A C 1
ATOM 631 O O . THR A 1 79 ? 70.861 32.565 48.219 1.00 33.07 79 THR A O 1
ATOM 635 N N . ILE A 1 80 ? 69.595 31.545 49.757 1.00 38.83 80 ILE A N 1
ATOM 636 C CA . ILE A 1 80 ? 69.401 32.744 50.538 1.00 34.07 80 ILE A CA 1
ATOM 637 C C . ILE A 1 80 ? 70.687 33.146 51.251 1.00 44.37 80 ILE A C 1
ATOM 638 O O . ILE A 1 80 ? 70.988 34.331 51.345 1.00 44.69 80 ILE A O 1
ATOM 643 N N . ALA A 1 81 ? 71.461 32.167 51.726 1.00 42.07 81 ALA A N 1
ATOM 644 C CA . ALA A 1 81 ? 72.767 32.470 52.323 1.00 36.48 81 ALA A CA 1
ATOM 645 C C . ALA A 1 81 ? 73.733 33.023 51.285 1.00 36.80 81 ALA A C 1
ATOM 646 O O . ALA A 1 81 ? 74.438 33.986 51.566 1.00 42.03 81 ALA A O 1
ATOM 648 N N . CYS A 1 82 ? 73.751 32.438 50.085 1.00 31.77 82 CYS A N 1
ATOM 649 C CA . CYS A 1 82 ? 74.554 32.983 48.987 1.00 29.67 82 CYS A CA 1
ATOM 650 C C . CYS A 1 82 ? 74.203 34.424 48.681 1.00 37.21 82 CYS A C 1
ATOM 651 O O . CYS A 1 82 ? 75.078 35.272 48.511 1.00 38.78 82 CYS A O 1
ATOM 654 N N . ASN A 1 83 ? 72.909 34.694 48.608 1.00 42.60 83 ASN A N 1
ATOM 655 C CA . ASN A 1 83 ? 72.460 36.020 48.257 1.00 41.59 83 ASN A CA 1
ATOM 656 C C . ASN A 1 83 ? 72.824 37.011 49.354 1.00 42.36 83 ASN A C 1
ATOM 657 O O . ASN A 1 83 ? 73.203 38.137 49.078 1.00 45.05 83 ASN A O 1
ATOM 662 N N . ASP A 1 84 ? 72.710 36.581 50.603 1.0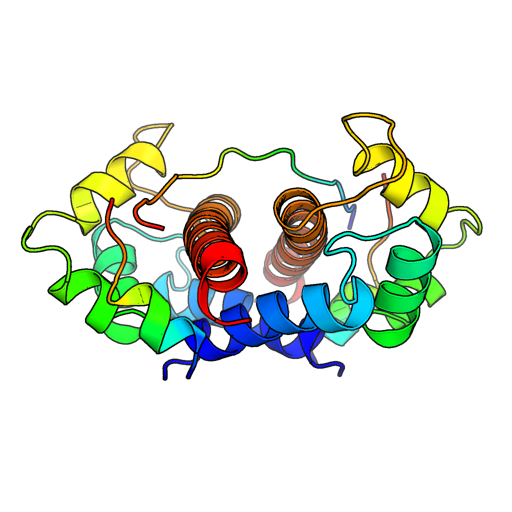0 44.96 84 ASP A N 1
ATOM 663 C CA . ASP A 1 84 ? 73.128 37.407 51.735 1.00 46.13 84 ASP A CA 1
ATOM 664 C C . ASP A 1 84 ? 74.600 37.801 51.627 1.00 49.21 84 ASP A C 1
ATOM 665 O O . ASP A 1 84 ? 74.934 38.985 51.671 1.00 55.41 84 ASP A O 1
ATOM 670 N N . TYR A 1 85 ? 75.464 36.804 51.455 1.00 42.08 85 TYR A N 1
ATOM 671 C CA . TYR A 1 85 ? 76.879 37.040 51.219 1.00 39.59 85 TYR A CA 1
ATOM 672 C C . TYR A 1 85 ? 77.081 37.911 49.984 1.00 47.35 85 TYR A C 1
ATOM 673 O O . TYR A 1 85 ? 77.904 38.822 49.989 1.00 59.67 85 TYR A O 1
ATOM 682 N N . PHE A 1 86 ? 76.328 37.625 48.928 1.00 51.17 86 PHE A N 1
ATOM 683 C CA . PHE A 1 86 ? 76.418 38.388 47.681 1.00 50.31 86 PHE A CA 1
ATOM 684 C C . PHE A 1 86 ? 76.221 39.881 47.897 1.00 55.43 86 PHE A C 1
ATOM 685 O O . PHE A 1 86 ? 77.049 40.696 47.504 1.00 58.40 86 PHE A O 1
ATOM 693 N N . VAL A 1 87 ? 75.098 40.231 48.505 1.00 56.36 87 VAL A N 1
ATOM 694 C CA . VAL A 1 87 ? 74.817 41.615 48.830 1.00 55.79 87 VAL A CA 1
ATOM 695 C C . VAL A 1 87 ? 75.940 42.241 49.666 1.00 58.65 87 VAL A C 1
ATOM 696 O O . VAL A 1 87 ? 76.482 43.274 49.286 1.00 58.81 87 VAL A O 1
ATOM 700 N N . VAL A 1 88 ? 76.306 41.606 50.776 1.00 52.05 88 VAL A N 1
ATOM 701 C CA . VAL A 1 88 ? 77.312 42.178 51.663 1.00 53.49 88 VAL A CA 1
ATOM 702 C C . VAL A 1 88 ? 78.665 42.443 50.979 1.00 58.90 88 VAL A C 1
ATOM 703 O O . VAL A 1 88 ? 79.195 43.548 51.083 1.00 53.64 88 VAL A O 1
ATOM 707 N N . HIS A 1 89 ? 79.217 41.440 50.286 1.00 62.33 89 HIS A N 1
ATOM 708 C CA . HIS A 1 89 ? 80.597 41.521 49.781 1.00 52.72 89 HIS A CA 1
ATOM 709 C C . HIS A 1 89 ? 80.738 41.738 48.284 1.00 58.93 89 HIS A C 1
ATOM 710 O O . HIS A 1 89 ? 81.825 42.062 47.816 1.00 56.95 89 HIS A O 1
ATOM 717 N N . MET A 1 90 ? 79.671 41.528 47.522 1.00 63.96 90 MET A N 1
ATOM 718 C CA . MET A 1 90 ? 79.830 41.455 46.072 1.00 62.34 90 MET A CA 1
ATOM 719 C C . MET A 1 90 ? 79.028 42.428 45.216 1.00 64.16 90 MET A C 1
ATOM 720 O O . MET A 1 90 ? 79.490 42.815 44.159 1.00 69.55 90 MET A O 1
ATOM 725 N N . LYS A 1 91 ? 77.834 42.816 45.650 1.00 70.58 91 LYS A N 1
ATOM 726 C CA . LYS A 1 91 ? 77.005 43.721 44.852 1.00 68.72 91 LYS A CA 1
ATOM 727 C C . LYS A 1 91 ? 77.433 45.171 45.049 1.00 73.67 91 LYS A C 1
ATOM 728 O O . LYS A 1 91 ? 77.813 45.850 44.093 1.00 79.38 91 LYS A O 1
ATOM 734 N N . PRO B 1 1 ? 80.947 24.853 37.279 1.00 42.39 1 PRO B N 1
ATOM 735 C CA . PRO B 1 1 ? 79.805 24.868 38.193 1.00 33.50 1 PRO B CA 1
ATOM 736 C C . PRO B 1 1 ? 78.738 23.857 37.796 1.00 40.52 1 PRO B C 1
ATOM 737 O O . PRO B 1 1 ? 78.482 23.652 36.610 1.00 51.63 1 PRO B O 1
ATOM 741 N N . SER B 1 2 ? 78.128 23.226 38.797 1.00 34.46 2 SER B N 1
ATOM 742 C CA . SER B 1 2 ? 77.087 22.235 38.579 1.00 34.50 2 SER B CA 1
ATOM 743 C C . SER B 1 2 ? 75.858 22.914 38.043 1.00 36.04 2 SER B C 1
ATOM 744 O O . SER B 1 2 ? 75.761 24.146 38.036 1.00 33.22 2 SER B O 1
ATOM 747 N N . GLN B 1 3 ? 74.914 22.100 37.594 1.00 36.79 3 GLN B N 1
ATOM 748 C CA . GLN B 1 3 ? 73.664 22.621 37.081 1.00 39.28 3 GLN B CA 1
ATOM 749 C C . GLN B 1 3 ? 72.873 23.379 38.144 1.00 41.35 3 GLN B C 1
ATOM 750 O O . GLN B 1 3 ? 72.385 24.483 37.886 1.00 45.90 3 GLN B O 1
ATOM 756 N N . MET B 1 4 ? 72.787 22.801 39.341 1.00 36.05 4 MET B N 1
ATOM 757 C CA . MET B 1 4 ? 72.100 23.438 40.466 1.00 31.97 4 MET B CA 1
ATOM 758 C C . MET B 1 4 ? 72.722 24.776 40.792 1.00 31.56 4 MET B C 1
ATOM 759 O O . MET B 1 4 ? 72.023 25.761 41.061 1.00 39.72 4 MET B O 1
ATOM 764 N N . GLU B 1 5 ? 74.047 24.838 40.771 1.00 39.44 5 GLU B N 1
ATOM 765 C CA . GLU B 1 5 ? 74.715 26.120 41.029 1.00 43.54 5 GLU B CA 1
ATOM 766 C C . GLU B 1 5 ? 74.294 27.188 40.025 1.00 39.41 5 GLU B C 1
ATOM 767 O O . GLU B 1 5 ? 74.100 28.348 40.398 1.00 37.61 5 GLU B O 1
ATOM 773 N N . HIS B 1 6 ? 74.156 26.782 38.758 1.00 37.49 6 HIS B N 1
ATOM 774 C CA . HIS B 1 6 ? 73.738 27.680 37.684 1.00 35.52 6 HIS B CA 1
ATOM 775 C C . HIS B 1 6 ? 72.307 28.118 37.907 1.00 33.88 6 HIS B C 1
ATOM 776 O O . HIS B 1 6 ? 71.977 29.286 37.769 1.00 42.03 6 HIS B O 1
ATOM 783 N N . ALA B 1 7 ? 71.465 27.162 38.274 1.00 33.43 7 ALA B N 1
ATOM 784 C CA . ALA B 1 7 ? 70.078 27.439 38.601 1.00 33.34 7 ALA B CA 1
ATOM 785 C C . ALA B 1 7 ? 69.991 28.462 39.729 1.00 37.71 7 ALA B C 1
ATOM 786 O O . ALA B 1 7 ? 69.227 29.450 39.660 1.00 35.66 7 ALA B O 1
ATOM 788 N N . MET B 1 8 ? 70.792 28.244 40.765 1.00 35.36 8 MET B N 1
ATOM 789 C CA . MET B 1 8 ? 70.711 29.107 41.934 1.00 26.72 8 MET B CA 1
ATOM 790 C C . MET B 1 8 ? 71.155 30.488 41.553 1.00 30.21 8 MET B C 1
ATOM 791 O O . MET B 1 8 ? 70.463 31.468 41.841 1.00 38.83 8 MET B O 1
ATOM 796 N N . GLU B 1 9 ? 72.275 30.567 40.839 1.00 32.07 9 GLU B N 1
ATOM 797 C CA . GLU B 1 9 ? 72.791 31.860 40.374 1.00 37.74 9 GLU B CA 1
ATOM 798 C C . GLU B 1 9 ? 71.784 32.604 39.497 1.00 34.53 9 GLU B C 1
ATOM 799 O O . GLU B 1 9 ? 71.634 33.815 39.594 1.00 46.58 9 GLU B O 1
ATOM 805 N N . THR B 1 10 ? 71.084 31.867 38.653 1.00 32.79 10 THR B N 1
ATOM 806 C CA . THR B 1 10 ? 70.035 32.443 37.812 1.00 40.19 10 THR B CA 1
ATOM 807 C C . THR B 1 10 ? 68.888 33.089 38.595 1.00 37.41 10 THR B C 1
ATOM 808 O O . THR B 1 10 ? 68.485 34.220 38.319 1.00 45.84 10 THR B O 1
ATOM 812 N N . MET B 1 11 ? 68.362 32.371 39.570 1.00 32.73 11 MET B N 1
ATOM 813 C CA . MET B 1 11 ? 67.344 32.930 40.447 1.00 33.49 11 MET B CA 1
ATOM 814 C C . MET B 1 11 ? 67.838 34.180 41.154 1.00 41.81 11 MET B C 1
ATOM 815 O O . MET B 1 11 ? 67.129 35.201 41.230 1.00 39.57 11 MET B O 1
ATOM 820 N N . MET B 1 12 ? 69.069 34.096 41.645 1.00 43.87 12 MET B N 1
ATOM 821 C CA . MET B 1 12 ? 69.689 35.200 42.368 1.00 47.08 12 MET B CA 1
ATOM 822 C C . MET B 1 12 ? 69.853 36.378 41.433 1.00 43.98 12 MET B C 1
ATOM 823 O O . MET B 1 12 ? 69.536 37.522 41.789 1.00 45.72 12 MET B O 1
ATOM 828 N N . PHE B 1 13 ? 70.318 36.107 40.218 1.00 40.98 13 PHE B N 1
ATOM 829 C CA . PHE B 1 13 ? 70.527 37.200 39.252 1.00 43.04 13 PHE B CA 1
ATOM 830 C C . PHE B 1 13 ? 69.207 37.782 38.718 1.00 44.75 13 PHE B C 1
ATOM 831 O O . PHE B 1 13 ? 69.087 38.998 38.518 1.00 46.30 13 PHE B O 1
ATOM 839 N N . THR B 1 14 ? 68.211 36.923 38.512 1.00 45.33 14 THR B N 1
ATOM 840 C CA . THR B 1 14 ? 66.887 37.398 38.131 1.00 43.70 14 THR B CA 1
ATOM 841 C C . THR B 1 14 ? 66.306 38.336 39.193 1.00 39.96 14 THR B C 1
ATOM 842 O O . THR B 1 14 ? 65.759 39.361 38.854 1.00 43.39 14 THR B O 1
ATOM 846 N N . PHE B 1 15 ? 66.447 38.007 40.476 1.00 42.94 15 PHE B N 1
ATOM 847 C CA . PHE B 1 15 ? 65.915 38.899 41.507 1.00 44.73 15 PHE B CA 1
ATOM 848 C C . PHE B 1 15 ? 66.533 40.278 41.390 1.00 51.93 15 PHE B C 1
ATOM 849 O O . PHE B 1 15 ? 65.823 41.282 41.311 1.00 56.92 15 PHE B O 1
ATOM 857 N N . HIS B 1 16 ? 67.860 40.324 41.369 1.00 44.64 16 HIS B N 1
ATOM 858 C CA . HIS B 1 16 ? 68.534 41.599 41.319 1.00 41.32 16 HIS B CA 1
ATOM 859 C C . HIS B 1 16 ? 68.266 42.363 40.029 1.00 49.41 16 HIS B C 1
ATOM 860 O O . HIS B 1 16 ? 68.264 43.584 40.030 1.00 51.50 16 HIS B O 1
ATOM 867 N N . LYS B 1 17 ? 68.009 41.644 38.940 1.00 53.19 17 LYS B N 1
ATOM 868 C CA . LYS B 1 17 ? 67.753 42.297 37.664 1.00 54.38 17 LYS B CA 1
ATOM 869 C C . LYS B 1 17 ? 66.484 43.161 37.726 1.00 56.74 17 LYS B C 1
ATOM 870 O O . LYS B 1 17 ? 66.454 44.265 37.201 1.00 62.73 17 LYS B O 1
ATOM 876 N N . PHE B 1 18 ? 65.449 42.669 38.396 1.00 52.71 18 PHE B N 1
ATOM 877 C CA . PHE B 1 18 ? 64.159 43.360 38.431 1.00 54.58 18 PHE B CA 1
ATOM 878 C C . PHE B 1 18 ? 63.928 44.205 39.680 1.00 59.03 18 PHE B C 1
ATOM 879 O O . PHE B 1 18 ? 62.998 45.005 39.722 1.00 67.17 18 PHE B O 1
ATOM 887 N N . ALA B 1 19 ? 64.771 44.019 40.689 1.00 56.43 19 ALA B N 1
ATOM 888 C CA . ALA B 1 19 ? 64.647 44.734 41.950 1.00 55.11 19 ALA B CA 1
ATOM 889 C C . ALA B 1 19 ? 65.540 45.975 41.976 1.00 61.75 19 ALA B C 1
ATOM 890 O O . ALA B 1 19 ? 65.251 46.938 42.697 1.00 64.24 19 ALA B O 1
ATOM 892 N N . GLY B 1 20 ? 66.638 45.928 41.219 1.00 57.16 20 GLY B N 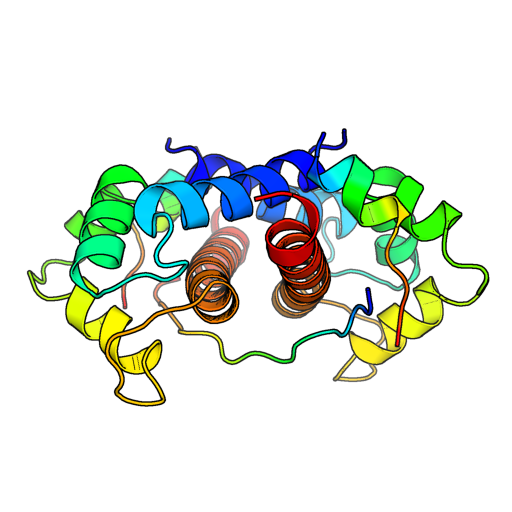1
ATOM 893 C CA . GLY B 1 20 ? 67.590 47.026 41.148 1.00 53.49 20 GLY B CA 1
ATOM 894 C C . GLY B 1 20 ? 68.409 47.224 42.405 1.00 61.63 20 GLY B C 1
ATOM 895 O O . GLY B 1 20 ? 68.396 46.391 43.313 1.00 65.22 20 GLY B O 1
ATOM 896 N N . ASP B 1 21 ? 69.125 48.340 42.467 1.00 65.52 21 ASP B N 1
ATOM 897 C CA . ASP B 1 21 ? 69.927 48.662 43.645 1.00 69.00 21 ASP B CA 1
ATOM 898 C C . ASP B 1 21 ? 69.088 48.813 44.914 1.00 67.81 21 ASP B C 1
ATOM 899 O O . ASP B 1 21 ? 69.593 48.610 46.012 1.00 66.81 21 ASP B O 1
ATOM 904 N N . LYS B 1 22 ? 67.811 49.162 44.769 1.00 67.43 22 LYS B N 1
ATOM 905 C CA . LYS B 1 22 ? 66.915 49.211 45.920 1.00 69.78 22 LYS B CA 1
ATOM 906 C C . LYS B 1 22 ? 66.888 47.881 46.706 1.00 72.30 22 LYS B C 1
ATOM 907 O O . LYS B 1 22 ? 66.512 47.849 47.882 1.00 71.69 22 LYS B O 1
ATOM 913 N N . GLY B 1 23 ? 67.287 46.791 46.054 1.00 69.17 23 GLY B N 1
ATOM 914 C CA . GLY B 1 23 ? 67.478 45.524 46.734 1.00 67.26 23 GLY B CA 1
ATOM 915 C C . GLY B 1 23 ? 66.189 44.839 47.136 1.00 59.78 23 GLY B C 1
ATOM 916 O O . GLY B 1 23 ? 66.183 43.974 48.022 1.00 51.74 23 GLY B O 1
ATOM 917 N N . TYR B 1 24 ? 65.100 45.230 46.479 1.00 52.98 24 TYR B N 1
ATOM 918 C CA . TYR B 1 24 ? 63.797 44.618 46.707 1.00 58.40 24 TYR B CA 1
ATOM 919 C C . TYR B 1 24 ? 62.831 44.902 45.544 1.00 57.58 24 TYR B C 1
ATOM 920 O O . TYR B 1 24 ? 63.121 45.693 44.646 1.00 45.06 24 TYR B O 1
ATOM 929 N N . LEU B 1 25 ? 61.684 44.237 45.569 1.00 59.49 25 LEU B N 1
ATOM 930 C CA . LEU B 1 25 ? 60.723 44.352 44.494 1.00 58.32 25 LEU B CA 1
ATOM 931 C C . LEU B 1 25 ? 59.483 45.028 45.013 1.00 54.53 25 LEU B C 1
ATOM 932 O O . LEU B 1 25 ? 59.029 44.725 46.125 1.00 51.06 25 LEU B O 1
ATOM 937 N N . THR B 1 26 ? 58.913 45.911 44.201 1.00 54.92 26 THR B N 1
ATOM 938 C CA . THR B 1 26 ? 57.564 46.409 44.464 1.00 60.04 26 THR B CA 1
ATOM 939 C C . THR B 1 26 ? 56.600 45.590 43.637 1.00 60.05 26 THR B C 1
ATOM 940 O O . THR B 1 26 ? 57.021 44.701 42.893 1.00 56.44 26 THR B O 1
ATOM 944 N N . LYS B 1 27 ? 55.310 45.879 43.776 1.00 60.15 27 LYS B N 1
ATOM 945 C CA . LYS B 1 27 ? 54.308 45.170 43.003 1.00 59.69 27 LYS B CA 1
ATOM 946 C C . LYS B 1 27 ? 54.696 45.237 41.533 1.00 67.87 27 LYS B C 1
ATOM 947 O O . LYS B 1 27 ? 54.715 44.224 40.836 1.00 74.31 27 LYS B O 1
ATOM 953 N N . GLU B 1 28 ? 55.060 46.434 41.090 1.00 64.29 28 GLU B N 1
ATOM 954 C CA . GLU B 1 28 ? 55.351 46.694 39.684 1.00 73.83 28 GLU B CA 1
ATOM 955 C C . GLU B 1 28 ? 56.584 45.919 39.197 1.00 69.32 28 GLU B C 1
ATOM 956 O O . GLU B 1 28 ? 56.580 45.365 38.097 1.00 67.03 28 GLU B O 1
ATOM 962 N N . ASP B 1 29 ? 57.636 45.889 40.014 1.00 61.98 29 ASP B N 1
ATOM 963 C CA . ASP B 1 29 ? 58.808 45.081 39.708 1.00 55.33 29 ASP B CA 1
ATOM 964 C C . ASP B 1 29 ? 58.352 43.646 39.544 1.00 51.94 29 ASP B C 1
ATOM 965 O O . ASP B 1 29 ? 58.627 43.011 38.515 1.00 51.02 29 ASP B O 1
ATOM 970 N N . LEU B 1 30 ? 57.638 43.151 40.557 1.00 47.28 30 LEU B N 1
ATOM 971 C CA . LEU B 1 30 ? 57.080 41.803 40.527 1.00 46.53 30 LEU B CA 1
ATOM 972 C C . LEU B 1 30 ? 56.287 41.571 39.249 1.00 52.38 30 LEU B C 1
ATOM 973 O O . LEU B 1 30 ? 56.521 40.585 38.555 1.00 62.44 30 LEU B O 1
ATOM 978 N N . ARG B 1 31 ? 55.388 42.497 38.910 1.00 50.98 31 ARG B N 1
ATOM 979 C CA . ARG B 1 31 ? 54.549 42.356 37.709 1.00 57.89 31 ARG B CA 1
ATOM 980 C C . ARG B 1 31 ? 55.344 42.284 36.405 1.00 58.28 31 ARG B C 1
ATOM 981 O O . ARG B 1 31 ? 55.045 41.469 35.533 1.00 63.89 31 ARG B O 1
ATOM 989 N N . VAL B 1 32 ? 56.340 43.147 36.263 1.00 55.84 32 VAL B N 1
ATOM 990 C CA . VAL B 1 32 ? 57.221 43.081 35.111 1.00 55.90 32 VAL B CA 1
ATOM 991 C C . VAL B 1 32 ? 57.940 41.746 35.104 1.00 58.51 32 VAL B C 1
ATOM 992 O O . VAL B 1 32 ? 57.991 41.050 34.079 1.00 64.46 32 VAL B O 1
ATOM 996 N N . LEU B 1 33 ? 58.489 41.394 36.262 1.00 52.99 33 LEU B N 1
ATOM 997 C CA . LEU B 1 33 ? 59.293 40.195 36.389 1.00 51.90 33 LEU B CA 1
ATOM 998 C C . LEU B 1 33 ? 58.461 38.989 35.964 1.00 52.90 33 LEU B C 1
ATOM 999 O O . LEU B 1 33 ? 58.955 38.145 35.228 1.00 47.97 33 LEU B O 1
ATOM 1004 N N . MET B 1 34 ? 57.206 38.909 36.416 1.00 49.51 34 MET B N 1
ATOM 1005 C CA . MET B 1 34 ? 56.359 37.770 36.067 1.00 47.63 34 MET B CA 1
ATOM 1006 C C . MET B 1 34 ? 56.080 37.790 34.569 1.00 54.08 34 MET B C 1
ATOM 1007 O O . MET B 1 34 ? 55.990 36.737 33.931 1.00 62.13 34 MET B O 1
ATOM 1012 N N . GLU B 1 35 ? 55.934 38.991 34.012 1.00 54.32 35 GLU B N 1
ATOM 1013 C CA . GLU B 1 35 ? 55.629 39.148 32.590 1.00 59.02 35 GLU B CA 1
ATOM 1014 C C . GLU B 1 35 ? 56.767 38.681 31.708 1.00 61.93 35 GLU B C 1
ATOM 1015 O O . GLU B 1 35 ? 56.541 37.996 30.713 1.00 68.86 35 GLU B O 1
ATOM 1021 N N . LYS B 1 36 ? 57.991 39.033 32.085 1.00 61.64 36 LYS B N 1
ATOM 1022 C CA . LYS B 1 36 ? 59.167 38.602 31.332 1.00 61.49 36 LYS B CA 1
ATOM 1023 C C . LYS B 1 36 ? 59.498 37.122 31.523 1.00 59.65 36 LYS B C 1
ATOM 1024 O O . LYS B 1 36 ? 59.889 36.452 30.568 1.00 51.93 36 LYS B O 1
ATOM 1030 N N . GLU B 1 37 ? 59.327 36.605 32.742 1.00 57.47 37 GLU B N 1
ATOM 1031 C CA . GLU B 1 37 ? 59.717 35.222 33.035 1.00 52.38 37 GLU B CA 1
ATOM 1032 C C . GLU B 1 37 ? 58.588 34.169 32.972 1.00 60.72 37 GLU B C 1
ATOM 1033 O O . GLU B 1 37 ? 58.829 33.017 32.580 1.00 54.53 37 GLU B O 1
ATOM 1039 N N . PHE B 1 38 ? 57.363 34.548 33.331 1.00 59.47 38 PHE B N 1
ATOM 1040 C CA . PHE B 1 38 ? 56.281 33.563 33.338 1.00 54.33 38 PHE B CA 1
ATOM 1041 C C . PHE B 1 38 ? 54.999 33.968 32.587 1.00 60.93 38 PHE B C 1
ATOM 1042 O O . PHE B 1 38 ? 53.906 33.923 33.163 1.00 61.26 38 PHE B O 1
ATOM 1050 N N . PRO B 1 39 ? 55.119 34.317 31.296 1.00 61.66 39 PRO B N 1
ATOM 1051 C CA . PRO B 1 39 ? 53.998 34.918 30.540 1.00 59.56 39 PRO B CA 1
ATOM 1052 C C . PRO B 1 39 ? 52.784 33.990 30.349 1.00 68.44 39 PRO B C 1
ATOM 1053 O O . PRO B 1 39 ? 51.631 34.423 30.481 1.00 70.78 39 PRO B O 1
ATOM 1057 N N . GLY B 1 40 ? 53.051 32.726 30.039 1.00 66.84 40 GLY B N 1
ATOM 1058 C CA . GLY B 1 40 ? 52.007 31.736 29.891 1.00 65.30 40 GLY B CA 1
ATOM 1059 C C . GLY B 1 40 ? 51.300 31.488 31.202 1.00 70.67 40 GLY B C 1
ATOM 1060 O O . GLY B 1 40 ? 50.103 31.216 31.221 1.00 75.89 40 GLY B O 1
ATOM 1061 N N . PHE B 1 41 ? 52.032 31.570 32.307 1.00 67.99 41 PHE B N 1
ATOM 1062 C CA . PHE B 1 41 ? 51.383 31.412 33.590 1.00 65.54 41 PHE B CA 1
ATOM 1063 C C . PHE B 1 41 ? 50.347 32.503 33.811 1.00 70.01 41 PHE B C 1
ATOM 1064 O O . PHE B 1 41 ? 49.232 32.214 34.245 1.00 72.96 41 PHE B O 1
ATOM 1072 N N . LEU B 1 42 ? 50.719 33.752 33.533 1.00 70.86 42 LEU B N 1
ATOM 1073 C CA . LEU B 1 42 ? 49.800 34.881 33.722 1.00 74.39 42 LEU B CA 1
ATOM 1074 C C . LEU B 1 42 ? 48.568 34.819 32.785 1.00 77.60 42 LEU B C 1
ATOM 1075 O O . LEU B 1 42 ? 47.431 35.021 33.212 1.00 75.54 42 LEU B O 1
ATOM 1080 N N . GLU B 1 43 ? 48.808 34.547 31.506 1.00 80.17 43 GLU B N 1
ATOM 1081 C CA . GLU B 1 43 ? 47.736 34.503 30.522 1.00 87.78 43 GLU B CA 1
ATOM 1082 C C . GLU B 1 43 ? 46.704 33.388 30.768 1.00 87.97 43 GLU B C 1
ATOM 1083 O O . GLU B 1 43 ? 45.544 33.527 30.383 1.00 87.09 43 GLU B O 1
ATOM 1089 N N . ASN B 1 44 ? 47.128 32.301 31.418 1.00 89.08 44 ASN B N 1
ATOM 1090 C CA . ASN B 1 44 ? 46.244 31.178 31.779 1.00 89.75 44 ASN B CA 1
ATOM 1091 C C . ASN B 1 44 ? 45.348 31.494 32.984 1.00 84.19 44 ASN B C 1
ATOM 1092 O O . ASN B 1 44 ? 44.321 30.848 33.194 1.00 88.14 44 ASN B O 1
ATOM 1097 N N . GLN B 1 45 ? 45.750 32.481 33.777 1.00 79.66 45 GLN B N 1
ATOM 1098 C CA . GLN B 1 45 ? 44.851 33.080 34.746 1.00 84.35 45 GLN B CA 1
ATOM 1099 C C . GLN B 1 45 ? 44.133 34.174 33.987 1.00 101.53 45 GLN B C 1
ATOM 1100 O O . GLN B 1 45 ? 44.746 35.164 33.584 1.00 108.27 45 GLN B O 1
ATOM 1106 N N . LYS B 1 46 ? 42.841 34.005 33.762 1.00 103.65 46 LYS B N 1
ATOM 1107 C CA . LYS B 1 46 ? 42.073 35.107 33.216 1.00 102.16 46 LYS B CA 1
ATOM 1108 C C . LYS B 1 46 ? 41.690 36.037 34.368 1.00 98.42 46 LYS B C 1
ATOM 1109 O O . LYS B 1 46 ? 40.541 36.079 34.807 1.00 97.69 46 LYS B O 1
ATOM 1115 N N . ASP B 1 47 ? 42.692 36.754 34.872 1.00 94.06 47 ASP B N 1
ATOM 1116 C CA . ASP B 1 47 ? 42.507 37.752 35.919 1.00 92.88 47 ASP B CA 1
ATOM 1117 C C . ASP B 1 47 ? 43.579 38.826 35.800 1.00 95.62 47 ASP B C 1
ATOM 1118 O O . ASP B 1 47 ? 44.748 38.574 36.070 1.00 91.62 47 ASP B O 1
ATOM 1123 N N . PRO B 1 48 ? 43.171 40.050 35.435 1.00 99.86 48 PRO B N 1
ATOM 1124 C CA . PRO B 1 48 ? 44.073 41.207 35.372 1.00 93.23 48 PRO B CA 1
ATOM 1125 C C . PRO B 1 48 ? 44.647 41.593 36.736 1.00 82.54 48 PRO B C 1
ATOM 1126 O O . PRO B 1 48 ? 45.231 42.671 36.862 1.00 79.10 48 PRO B O 1
ATOM 1130 N N . LEU B 1 49 ? 44.467 40.740 37.741 1.00 81.88 49 LEU B N 1
ATOM 1131 C CA . LEU B 1 49 ? 44.851 41.065 39.113 1.00 80.75 49 LEU B CA 1
ATOM 1132 C C . LEU B 1 49 ? 45.557 39.898 39.790 1.00 78.16 49 LEU B C 1
ATOM 1133 O O . LEU B 1 49 ? 45.552 39.786 41.016 1.00 79.38 49 LEU B O 1
ATOM 1138 N N . ALA B 1 50 ? 46.159 39.026 38.988 1.00 78.88 50 ALA B N 1
ATOM 1139 C CA . ALA B 1 50 ? 46.903 37.885 39.522 1.00 72.29 50 ALA B CA 1
ATOM 1140 C C . ALA B 1 50 ? 48.123 38.355 40.321 1.00 60.04 50 ALA B C 1
ATOM 1141 O O . ALA B 1 50 ? 48.439 37.809 41.385 1.00 58.21 50 ALA B O 1
ATOM 1143 N N . VAL B 1 51 ? 48.780 39.395 39.813 1.00 56.41 51 VAL B N 1
ATOM 1144 C CA . VAL B 1 51 ? 49.989 39.933 40.424 1.00 62.63 51 VAL B CA 1
ATOM 1145 C C . VAL B 1 51 ? 49.617 40.538 41.759 1.00 66.14 51 VAL B C 1
ATOM 1146 O O . VAL B 1 51 ? 50.421 40.575 42.697 1.00 66.09 51 VAL B O 1
ATOM 1150 N N . ASP B 1 52 ? 48.370 40.984 41.841 1.00 67.73 52 ASP B N 1
ATOM 1151 C CA . ASP B 1 52 ? 47.817 41.521 43.071 1.00 60.89 52 ASP B CA 1
ATOM 1152 C C . ASP B 1 52 ? 47.491 40.431 44.083 1.00 53.93 52 ASP B C 1
ATOM 1153 O O . ASP B 1 52 ? 47.799 40.575 45.252 1.00 50.44 52 ASP B O 1
ATOM 1158 N N . LYS B 1 53 ? 46.862 39.348 43.632 1.00 63.97 53 LYS B N 1
ATOM 1159 C CA . LYS B 1 53 ? 46.651 38.174 44.476 1.00 68.86 53 LYS B CA 1
ATOM 1160 C C . LYS B 1 53 ? 47.998 37.693 45.010 1.00 69.82 53 LYS B C 1
ATOM 1161 O O . LYS B 1 53 ? 48.178 37.487 46.206 1.00 61.45 53 LYS B O 1
ATOM 1167 N N . ILE B 1 54 ? 48.957 37.533 44.111 1.00 71.40 54 ILE B N 1
ATOM 1168 C CA . ILE B 1 54 ? 50.278 37.080 44.511 1.00 62.20 54 ILE B CA 1
ATOM 1169 C C . ILE B 1 54 ? 50.994 38.083 45.426 1.00 62.37 54 ILE B C 1
ATOM 1170 O O . ILE B 1 54 ? 51.524 37.694 46.465 1.00 65.56 54 ILE B O 1
ATOM 1175 N N . MET B 1 55 ? 50.997 39.366 45.067 1.00 60.73 55 MET B N 1
ATOM 1176 C CA . MET B 1 55 ? 51.652 40.371 45.907 1.00 66.12 55 MET B CA 1
ATOM 1177 C C . MET B 1 55 ? 51.117 40.307 47.323 1.00 75.79 55 MET B C 1
ATOM 1178 O O . MET B 1 55 ? 51.853 40.485 48.296 1.00 80.20 55 MET B O 1
ATOM 1183 N N . LYS B 1 56 ? 49.823 40.032 47.425 1.00 76.43 56 LYS B N 1
ATOM 1184 C CA . LYS B 1 56 ? 49.127 40.117 48.696 1.00 73.49 56 LYS B CA 1
ATOM 1185 C C . LYS B 1 56 ? 49.75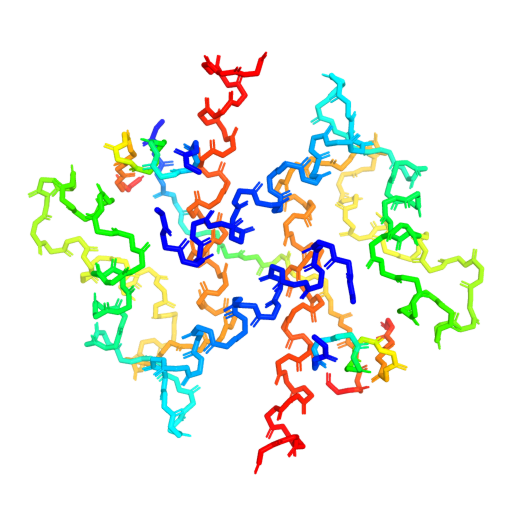2 39.225 49.768 1.00 74.88 56 LYS B C 1
ATOM 1186 O O . LYS B 1 56 ? 50.014 39.687 50.875 1.00 73.99 56 LYS B O 1
ATOM 1192 N N . ASP B 1 57 ? 50.015 37.961 49.447 1.00 73.09 57 ASP B N 1
ATOM 1193 C CA . ASP B 1 57 ? 50.487 37.049 50.480 1.00 74.05 57 ASP B CA 1
ATOM 1194 C C . ASP B 1 57 ? 51.989 36.895 50.503 1.00 70.68 57 ASP B C 1
ATOM 1195 O O . ASP B 1 57 ? 52.515 36.120 51.292 1.00 82.00 57 ASP B O 1
ATOM 1200 N N . LEU B 1 58 ? 52.679 37.619 49.638 1.00 61.00 58 LEU B N 1
ATOM 1201 C CA . LEU B 1 58 ? 54.113 37.763 49.785 1.00 50.15 58 LEU B CA 1
ATOM 1202 C C . LEU B 1 58 ? 54.331 38.882 50.781 1.00 55.13 58 LEU B C 1
ATOM 1203 O O . LEU B 1 58 ? 55.232 38.833 51.613 1.00 64.58 58 LEU B O 1
ATOM 1208 N N . ASP B 1 59 ? 53.486 39.896 50.694 1.00 60.35 59 ASP B N 1
ATOM 1209 C CA . ASP B 1 59 ? 53.605 41.038 51.576 1.00 69.55 59 ASP B CA 1
ATOM 1210 C C . ASP B 1 59 ? 52.885 40.789 52.892 1.00 69.56 59 ASP B C 1
ATOM 1211 O O . ASP B 1 59 ? 51.852 41.400 53.157 1.00 73.02 59 ASP B O 1
ATOM 1216 N N . GLN B 1 60 ? 53.435 39.903 53.716 1.00 71.94 60 GLN B N 1
ATOM 1217 C CA . GLN B 1 60 ? 52.838 39.578 55.011 1.00 72.86 60 GLN B CA 1
ATOM 1218 C C . GLN B 1 60 ? 52.800 40.830 55.871 1.00 70.47 60 GLN B C 1
ATOM 1219 O O . GLN B 1 60 ? 51.745 41.214 56.361 1.00 75.50 60 GLN B O 1
ATOM 1225 N N . CYS B 1 61 ? 53.958 41.458 56.059 1.00 64.87 61 CYS B N 1
ATOM 1226 C CA . CYS B 1 61 ? 54.012 42.839 56.502 1.00 68.53 61 CYS B CA 1
ATOM 1227 C C . CYS B 1 61 ? 53.498 43.616 55.312 1.00 83.78 61 CYS B C 1
ATOM 1228 O O . CYS B 1 61 ? 53.762 43.237 54.186 1.00 102.70 61 CYS B O 1
ATOM 1231 N N . ARG B 1 62 ? 52.745 44.682 55.514 1.00 81.37 62 ARG B N 1
ATOM 1232 C CA . ARG B 1 62 ? 52.234 45.395 54.346 1.00 79.06 62 ARG B CA 1
ATOM 1233 C C . ARG B 1 62 ? 53.106 46.607 54.076 1.00 79.90 62 ARG B C 1
ATOM 1234 O O . ARG B 1 62 ? 52.675 47.743 54.262 1.00 87.68 62 ARG B O 1
ATOM 1242 N N . ASP B 1 63 ? 54.336 46.367 53.638 1.00 70.57 63 ASP B N 1
ATOM 1243 C CA . ASP B 1 63 ? 55.250 47.465 53.315 1.00 71.27 63 ASP B CA 1
ATOM 1244 C C . ASP B 1 63 ? 55.523 47.627 51.806 1.00 61.25 63 ASP B C 1
ATOM 1245 O O . ASP B 1 63 ? 56.414 48.386 51.419 1.00 58.49 63 ASP B O 1
ATOM 1250 N N . GLY B 1 64 ? 54.766 46.910 50.969 1.00 57.90 64 GLY B N 1
ATOM 1251 C CA . GLY B 1 64 ? 54.917 46.967 49.520 1.00 64.20 64 GLY B CA 1
ATOM 1252 C C . GLY B 1 64 ? 56.241 46.453 48.967 1.00 74.63 64 GLY B C 1
ATOM 1253 O O . GLY B 1 64 ? 56.470 46.486 47.752 1.00 76.12 64 GLY B O 1
ATOM 1254 N N . LYS B 1 65 ? 57.112 45.979 49.859 1.00 76.42 65 LYS B N 1
ATOM 1255 C CA . LYS B 1 65 ? 58.454 45.520 49.490 1.00 72.61 65 LYS B CA 1
ATOM 1256 C C . LYS B 1 65 ? 58.510 43.999 49.478 1.00 67.64 65 LYS B C 1
ATOM 1257 O O . LYS B 1 65 ? 58.058 43.347 50.415 1.00 71.53 65 LYS B O 1
ATOM 1263 N N . VAL B 1 66 ? 59.064 43.419 48.426 1.00 63.23 66 VAL B N 1
ATOM 1264 C CA . VAL B 1 66 ? 59.329 41.983 48.451 1.00 57.20 66 VAL B CA 1
ATOM 1265 C C . VAL B 1 66 ? 60.822 41.735 48.310 1.00 52.81 66 VAL B C 1
ATOM 1266 O O . VAL B 1 66 ? 61.416 42.079 47.281 1.00 51.81 66 VAL B O 1
ATOM 1270 N N . GLY B 1 67 ? 61.416 41.152 49.351 1.00 50.69 67 GLY B N 1
ATOM 1271 C CA . GLY B 1 67 ? 62.837 40.845 49.381 1.00 48.53 67 GLY B CA 1
ATOM 1272 C C . GLY B 1 67 ? 63.141 39.500 48.747 1.00 55.35 67 GLY B C 1
ATOM 1273 O O . GLY B 1 67 ? 62.229 38.788 48.284 1.00 43.87 67 GLY B O 1
ATOM 1274 N N . PHE B 1 68 ? 64.422 39.134 48.747 1.00 52.88 68 PHE B N 1
ATOM 1275 C CA . PHE B 1 68 ? 64.849 37.934 48.051 1.00 45.24 68 PHE B CA 1
ATOM 1276 C C . PHE B 1 68 ? 64.213 36.682 48.611 1.00 46.17 68 PHE B C 1
ATOM 1277 O O . PHE B 1 68 ? 63.799 35.791 47.869 1.00 41.45 68 PHE B O 1
ATOM 1285 N N . GLN B 1 69 ? 64.135 36.605 49.927 1.00 41.32 69 GLN B N 1
ATOM 1286 C CA . GLN B 1 69 ? 63.634 35.387 50.531 1.00 43.32 69 GLN B CA 1
ATOM 1287 C C . GLN B 1 69 ? 62.157 35.171 50.170 1.00 43.01 69 GLN B C 1
ATOM 1288 O O . GLN B 1 69 ? 61.734 34.080 49.775 1.00 52.62 69 GLN B O 1
ATOM 1294 N N . SER B 1 70 ? 61.379 36.231 50.289 1.00 40.32 70 SER B N 1
ATOM 1295 C CA . SER B 1 70 ? 59.998 36.199 49.858 1.00 44.18 70 SER B CA 1
ATOM 1296 C C . SER B 1 70 ? 59.902 35.850 48.364 1.00 41.53 70 SER B C 1
ATOM 1297 O O . SER B 1 70 ? 59.074 35.020 47.963 1.00 39.64 70 SER B O 1
ATOM 1300 N N . PHE B 1 71 ? 60.742 36.487 47.546 1.00 35.81 71 PHE B N 1
ATOM 1301 C CA . PHE B 1 71 ? 60.839 36.137 46.134 1.00 38.45 71 PHE B CA 1
ATOM 1302 C C . PHE B 1 71 ? 61.044 34.632 45.953 1.00 44.97 71 PHE B C 1
ATOM 1303 O O . PHE B 1 71 ? 60.432 34.010 45.080 1.00 49.24 71 PHE B O 1
ATOM 1311 N N . PHE B 1 72 ? 61.896 34.052 46.793 1.00 35.57 72 PHE B N 1
ATOM 1312 C CA . PHE B 1 72 ? 62.198 32.632 46.704 1.00 39.81 72 PHE B CA 1
ATOM 1313 C C . PHE B 1 72 ? 61.000 31.772 47.085 1.00 40.38 72 PHE B C 1
ATOM 1314 O O . PHE B 1 72 ? 60.832 30.660 46.586 1.00 48.18 72 PHE B O 1
ATOM 1322 N N . SER B 1 73 ? 60.157 32.281 47.970 1.00 38.88 73 SER B N 1
ATOM 1323 C CA . SER B 1 73 ? 58.948 31.541 48.317 1.00 45.62 73 SER B CA 1
ATOM 1324 C C . SER B 1 73 ? 57.922 31.546 47.167 1.00 50.70 73 SER B C 1
ATOM 1325 O O . SER B 1 73 ? 57.104 30.632 47.049 1.00 55.61 73 SER B O 1
ATOM 1328 N N . LEU B 1 74 ? 57.974 32.555 46.308 1.00 46.11 74 LEU B N 1
ATOM 1329 C CA . LEU B 1 74 ? 57.137 32.545 45.111 1.00 49.61 74 LEU B CA 1
ATOM 1330 C C . LEU B 1 74 ? 57.590 31.4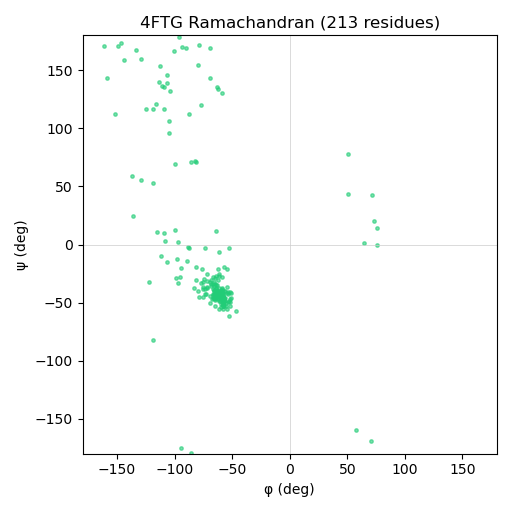70 44.125 1.00 48.73 74 LEU B C 1
ATOM 1331 O O . LEU B 1 74 ? 56.787 30.661 43.636 1.00 50.73 74 LEU B O 1
ATOM 1336 N N . ILE B 1 75 ? 58.886 31.465 43.835 1.00 34.99 75 ILE B N 1
ATOM 1337 C CA . ILE B 1 75 ? 59.447 30.471 42.951 1.00 27.09 75 ILE B CA 1
ATOM 1338 C C . ILE B 1 75 ? 59.242 29.073 43.521 1.00 35.54 75 ILE B C 1
ATOM 1339 O O . ILE B 1 75 ? 58.932 28.127 42.787 1.00 39.52 75 ILE B O 1
ATOM 1344 N N . ALA B 1 76 ? 59.408 28.949 44.834 1.00 33.64 76 ALA B N 1
ATOM 1345 C CA . ALA B 1 76 ? 59.190 27.677 45.503 1.00 38.75 76 ALA B CA 1
ATOM 1346 C C . ALA B 1 76 ? 57.764 27.175 45.269 1.00 40.00 76 ALA B C 1
ATOM 1347 O O . ALA B 1 76 ? 57.568 26.036 44.884 1.00 43.38 76 ALA B O 1
ATOM 1349 N N . GLY B 1 77 ? 56.771 28.034 45.484 1.00 38.51 77 GLY B N 1
ATOM 1350 C CA . GLY B 1 77 ? 55.380 27.641 45.324 1.00 43.72 77 GLY B CA 1
ATOM 1351 C C . GLY B 1 77 ? 55.047 27.153 43.922 1.00 54.73 77 GLY B C 1
ATOM 1352 O O . GLY B 1 77 ? 54.424 26.104 43.763 1.00 60.23 77 GLY B O 1
ATOM 1353 N N . LEU B 1 78 ? 55.466 27.909 42.907 1.00 48.28 78 LEU B N 1
ATOM 1354 C CA . LEU B 1 78 ? 55.304 27.484 41.517 1.00 47.80 78 LEU B CA 1
ATOM 1355 C C . LEU B 1 78 ? 55.976 26.155 41.209 1.00 54.09 78 LEU B C 1
ATOM 1356 O O . LEU B 1 78 ? 55.362 25.249 40.637 1.00 61.63 78 LEU B O 1
ATOM 1361 N N . THR B 1 79 ? 57.248 26.047 41.567 1.00 42.60 79 THR B N 1
ATOM 1362 C CA . THR B 1 79 ? 58.003 24.862 41.220 1.00 38.26 79 THR B CA 1
ATOM 1363 C C . THR B 1 79 ? 57.409 23.654 41.909 1.00 45.22 79 THR B C 1
ATOM 1364 O O . THR B 1 79 ? 57.389 22.560 41.357 1.00 45.43 79 THR B O 1
ATOM 1368 N N . ILE B 1 80 ? 56.903 23.858 43.117 1.00 49.91 80 ILE B N 1
ATOM 1369 C CA . ILE B 1 80 ? 56.290 22.759 43.843 1.00 51.52 80 ILE B CA 1
ATOM 1370 C C . ILE B 1 80 ? 55.007 22.298 43.145 1.00 46.95 80 ILE B C 1
ATOM 1371 O O . ILE B 1 80 ? 54.823 21.099 42.929 1.00 43.38 80 ILE B O 1
ATOM 1376 N N . ALA B 1 81 ? 54.154 23.247 42.756 1.00 31.37 81 ALA B N 1
ATOM 1377 C CA . ALA B 1 81 ? 52.936 22.918 42.026 1.00 44.11 81 ALA B CA 1
ATOM 1378 C C . ALA B 1 81 ? 53.237 22.243 40.681 1.00 54.43 81 ALA B C 1
ATOM 1379 O O . ALA B 1 81 ? 52.521 21.338 40.272 1.00 60.45 81 ALA B O 1
ATOM 1381 N N . CYS B 1 82 ? 54.295 22.676 40.002 1.00 52.40 82 CYS B N 1
ATOM 1382 C CA . CYS B 1 82 ? 54.710 22.028 38.765 1.00 48.38 82 CYS B CA 1
ATOM 1383 C C . CYS B 1 82 ? 55.135 20.592 39.010 1.00 53.94 82 CYS B C 1
ATOM 1384 O O . CYS B 1 82 ? 54.837 19.691 38.224 1.00 53.25 82 CYS B O 1
ATOM 1387 N N . ASN B 1 83 ? 55.865 20.381 40.091 1.00 59.17 83 ASN B N 1
ATOM 1388 C CA . ASN B 1 83 ? 56.326 19.040 40.409 1.00 56.52 83 ASN B CA 1
ATOM 1389 C C . ASN B 1 83 ? 55.136 18.120 40.717 1.00 62.68 83 ASN B C 1
ATOM 1390 O O . ASN B 1 83 ? 55.082 16.987 40.231 1.00 66.72 83 ASN B O 1
ATOM 1395 N N . ASP B 1 84 ? 54.185 18.610 41.514 1.00 52.96 84 ASP B N 1
ATOM 1396 C CA . ASP B 1 84 ? 53.012 17.817 41.843 1.00 56.56 84 ASP B CA 1
ATOM 1397 C C . ASP B 1 84 ? 52.296 17.420 40.546 1.00 65.99 84 ASP B C 1
ATOM 1398 O O . ASP B 1 84 ? 52.045 16.234 40.314 1.00 63.62 84 ASP B O 1
ATOM 1403 N N . TYR B 1 85 ? 52.008 18.412 39.701 1.00 63.12 85 TYR B N 1
ATOM 1404 C CA . TYR B 1 85 ? 51.458 18.160 38.378 1.00 63.70 85 TYR B CA 1
ATOM 1405 C C . TYR B 1 85 ? 52.239 17.052 37.685 1.00 67.28 85 TYR B C 1
ATOM 1406 O O . TYR B 1 85 ? 51.673 16.040 37.288 1.00 74.73 85 TYR B O 1
ATOM 1415 N N . PHE B 1 86 ? 53.543 17.266 37.558 1.00 65.15 86 PHE B N 1
ATOM 1416 C CA . PHE B 1 86 ? 54.469 16.351 36.901 1.00 69.19 86 PHE B CA 1
ATOM 1417 C C . PHE B 1 86 ? 54.376 14.918 37.414 1.00 80.69 86 PHE B C 1
ATOM 1418 O O . PHE B 1 86 ? 54.449 13.976 36.634 1.00 88.21 86 PHE B O 1
ATOM 1426 N N . VAL B 1 87 ? 54.232 14.754 38.726 1.00 84.48 87 VAL B N 1
ATOM 1427 C CA . VAL B 1 87 ? 54.211 13.422 39.329 1.00 88.81 87 VAL B CA 1
ATOM 1428 C C . VAL B 1 87 ? 52.906 12.701 39.022 1.00 92.35 87 VAL B C 1
ATOM 1429 O O . VAL B 1 87 ? 52.895 11.513 38.693 1.00 94.98 87 VAL B O 1
ATOM 1433 N N . VAL B 1 88 ? 51.810 13.442 39.118 1.00 91.47 88 VAL B N 1
ATOM 1434 C CA . VAL B 1 88 ? 50.480 12.909 38.866 1.00 89.14 88 VAL B CA 1
ATOM 1435 C C . VAL B 1 88 ? 50.311 12.501 37.408 1.00 87.54 88 VAL B C 1
ATOM 1436 O O . VAL B 1 88 ? 49.589 11.551 37.104 1.00 87.52 88 VAL B O 1
ATOM 1440 N N . HIS B 1 89 ? 50.989 13.210 36.509 1.00 82.00 89 HIS B N 1
ATOM 1441 C CA . HIS B 1 89 ? 50.803 12.996 35.077 1.00 73.79 89 HIS B CA 1
ATOM 1442 C C . HIS B 1 89 ? 52.080 12.540 34.359 1.00 78.07 89 HIS B C 1
ATOM 1443 O O . HIS B 1 89 ? 52.302 11.346 34.144 1.00 79.48 89 HIS B O 1
ATOM 1450 N N . MET B 1 90 ? 52.926 13.507 34.018 1.00 82.75 90 MET B N 1
ATOM 1451 C CA . MET B 1 90 ? 53.975 13.345 33.000 1.00 82.70 90 MET B CA 1
ATOM 1452 C C . MET B 1 90 ? 54.961 12.162 33.099 1.00 90.95 90 MET B C 1
ATOM 1453 O O . MET B 1 90 ? 55.797 11.987 32.206 1.00 91.13 90 MET B O 1
ATOM 1458 N N . LYS B 1 91 ? 54.864 11.348 34.151 1.00 99.84 91 LYS B N 1
ATOM 1459 C CA . LYS B 1 91 ? 55.612 10.088 34.187 1.00 108.70 91 LYS B CA 1
ATOM 1460 C C . LYS B 1 91 ? 54.725 8.901 34.563 1.00 109.34 91 LYS B C 1
ATOM 1461 O O . LYS B 1 91 ? 54.817 7.832 33.957 1.00 110.64 91 LYS B O 1
ATOM 1470 N N . SER C 2 2 ? 61.484 23.395 29.244 1.00 68.20 2 SER C N 1
ATOM 1471 C CA . SER C 2 2 ? 60.308 23.271 28.390 1.00 58.53 2 SER C CA 1
ATOM 1472 C C . SER C 2 2 ? 59.153 22.478 29.022 1.00 53.70 2 SER C C 1
ATOM 1473 O O . SER C 2 2 ? 57.994 22.748 28.723 1.00 54.96 2 SER C O 1
ATOM 1476 N N . THR C 2 3 ? 59.449 21.512 29.892 1.00 55.17 3 THR C N 1
ATOM 1477 C CA . THR C 2 3 ? 58.368 20.819 30.601 1.00 60.23 3 THR C CA 1
ATOM 1478 C C . THR C 2 3 ? 57.760 21.676 31.731 1.00 58.69 3 THR C C 1
ATOM 1479 O O . THR C 2 3 ? 56.533 21.668 31.910 1.00 52.26 3 THR C O 1
ATOM 1483 N N . VAL C 2 4 ? 58.603 22.432 32.454 1.00 50.28 4 VAL C N 1
ATOM 1484 C CA . VAL C 2 4 ? 58.117 23.418 33.434 1.00 48.99 4 VAL C CA 1
ATOM 1485 C C . VAL C 2 4 ? 57.195 24.469 32.796 1.00 56.19 4 VAL C C 1
ATOM 1486 O O . VAL C 2 4 ? 56.161 24.820 33.360 1.00 63.31 4 VAL C O 1
ATOM 1490 N N . HIS C 2 5 ? 57.576 24.953 31.617 1.00 58.41 5 HIS C N 1
ATOM 1491 C CA . HIS C 2 5 ? 56.791 25.939 30.876 1.00 58.85 5 HIS C CA 1
ATOM 1492 C C . HIS C 2 5 ? 55.419 25.375 30.504 1.00 58.98 5 HIS C C 1
ATOM 1493 O O . HIS C 2 5 ? 54.404 26.074 30.569 1.00 57.32 5 HIS C O 1
ATOM 1500 N N . GLU C 2 6 ? 55.394 24.110 30.102 1.00 59.03 6 GLU C N 1
ATOM 1501 C CA . GLU C 2 6 ? 54.133 23.441 29.772 1.00 65.09 6 GLU C CA 1
ATOM 1502 C C . GLU C 2 6 ? 53.184 23.417 30.988 1.00 61.95 6 GLU C C 1
ATOM 1503 O O . GLU C 2 6 ? 52.032 23.867 30.905 1.00 61.45 6 GLU C O 1
ATOM 1509 N N . ILE C 2 7 ? 53.693 22.904 32.109 1.00 57.28 7 ILE C N 1
ATOM 1510 C CA . ILE C 2 7 ? 52.944 22.784 33.356 1.00 61.31 7 ILE C CA 1
ATOM 1511 C C . ILE C 2 7 ? 52.461 24.126 33.904 1.00 60.01 7 ILE C C 1
AT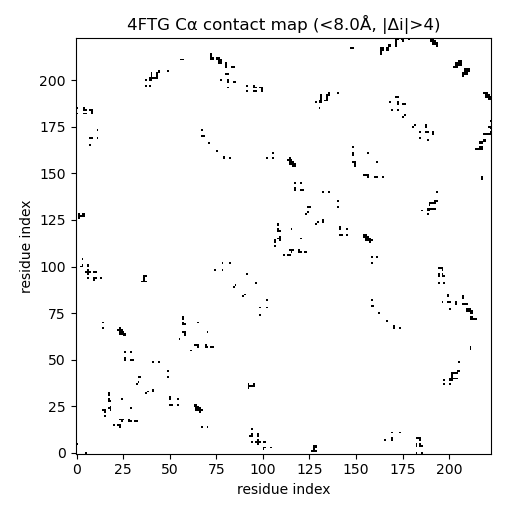OM 1512 O O . ILE C 2 7 ? 51.332 24.229 34.391 1.00 66.97 7 ILE C O 1
ATOM 1517 N N . LEU C 2 8 ? 53.299 25.154 33.804 1.00 51.56 8 LEU C N 1
ATOM 1518 C CA . LEU C 2 8 ? 52.926 26.483 34.285 1.00 54.73 8 LEU C CA 1
ATOM 1519 C C . LEU C 2 8 ? 51.666 27.019 33.607 1.00 60.55 8 LEU C C 1
ATOM 1520 O O . LEU C 2 8 ? 50.938 27.811 34.193 1.00 69.90 8 LEU C O 1
ATOM 1525 N N . SER C 2 9 ? 51.402 26.587 32.379 1.00 53.17 9 SER C N 1
ATOM 1526 C CA . SER C 2 9 ? 50.224 27.082 31.653 1.00 64.68 9 SER C CA 1
ATOM 1527 C C . SER C 2 9 ? 48.941 26.276 31.934 1.00 65.40 9 SER C C 1
ATOM 1528 O O . SER C 2 9 ? 47.881 26.592 31.427 1.00 65.94 9 SER C O 1
ATOM 1531 N N . LYS C 2 10 ? 49.066 25.222 32.726 1.00 72.37 10 LYS C N 1
ATOM 1532 C CA . LYS C 2 10 ? 47.940 24.407 33.137 1.00 72.21 10 LYS C CA 1
ATOM 1533 C C . LYS C 2 10 ? 47.879 24.497 34.643 1.00 72.43 10 LYS C C 1
ATOM 1534 O O . LYS C 2 10 ? 47.881 23.477 35.317 1.00 79.99 10 LYS C O 1
ATOM 1540 N N . LEU C 2 11 ? 47.849 25.710 35.179 1.00 69.20 11 LEU C N 1
ATOM 1541 C CA . LEU C 2 11 ? 48.053 25.887 36.611 1.00 71.18 11 LEU C CA 1
ATOM 1542 C C . LEU C 2 11 ? 47.471 27.222 37.038 1.00 75.46 11 LEU C C 1
ATOM 1543 O O . LEU C 2 11 ? 47.574 28.200 36.290 1.00 77.67 11 LEU C O 1
ATOM 1548 N N . SER C 2 12 ? 46.880 27.275 38.237 1.00 71.02 12 SER C N 1
ATOM 1549 C CA . SER C 2 12 ? 46.190 28.488 38.694 1.00 66.36 12 SER C CA 1
ATOM 1550 C C . SER C 2 12 ? 46.321 28.796 40.183 1.00 69.94 12 SER C C 1
ATOM 1551 O O . SER C 2 12 ? 46.611 27.916 40.988 1.00 60.56 12 SER C O 1
ATOM 1554 N N . LEU C 2 13 ? 46.097 30.061 40.532 1.00 81.51 13 LEU C N 1
ATOM 1555 C CA . LEU C 2 13 ? 46.160 30.516 41.916 1.00 82.67 13 LEU C CA 1
ATOM 1556 C C . LEU C 2 13 ? 45.134 29.801 42.786 1.00 84.12 13 LEU C C 1
ATOM 1557 O O . LEU C 2 13 ? 45.177 29.893 44.014 1.00 86.33 13 LEU C O 1
ATOM 1565 N N . SER D 2 2 ? 78.965 30.679 38.468 1.00 45.15 2 SER D N 1
ATOM 1566 C CA . SER D 2 2 ? 80.301 30.496 39.006 1.00 41.56 2 SER D CA 1
ATOM 1567 C C . SER D 2 2 ? 80.525 31.413 40.194 1.00 43.15 2 SER D C 1
ATOM 1568 O O . SER D 2 2 ? 81.456 31.209 40.960 1.00 42.33 2 SER D O 1
ATOM 1571 N N . THR D 2 3 ? 79.675 32.421 40.358 1.00 35.83 3 THR D N 1
ATOM 1572 C CA . THR D 2 3 ? 79.767 33.225 41.561 1.00 42.65 3 THR D CA 1
ATOM 1573 C C . THR D 2 3 ? 79.080 32.477 42.722 1.00 45.64 3 THR D C 1
ATOM 1574 O O . THR D 2 3 ? 79.588 32.467 43.831 1.00 47.91 3 THR D O 1
ATOM 1578 N N . VAL D 2 4 ? 77.947 31.827 42.459 1.00 39.38 4 VAL D N 1
ATOM 1579 C CA . VAL D 2 4 ? 77.351 30.954 43.464 1.00 33.74 4 VAL D CA 1
ATOM 1580 C C . VAL D 2 4 ? 78.354 29.888 43.915 1.00 40.72 4 VAL D C 1
ATOM 1581 O O . VAL D 2 4 ? 78.543 29.651 45.107 1.00 46.74 4 VAL D O 1
ATOM 1585 N N . HIS D 2 5 ? 79.026 29.273 42.956 1.00 42.96 5 HIS D N 1
ATOM 1586 C CA . HIS D 2 5 ? 80.001 28.231 43.260 1.00 46.38 5 HIS D CA 1
ATOM 1587 C C . HIS D 2 5 ? 81.090 28.729 44.210 1.00 45.93 5 HIS D C 1
ATOM 1588 O O . HIS D 2 5 ? 81.521 28.023 45.124 1.00 48.44 5 HIS D O 1
ATOM 1595 N N . GLU D 2 6 ? 81.527 29.956 43.980 1.00 38.81 6 GLU D N 1
ATOM 1596 C CA . GLU D 2 6 ? 82.537 30.551 44.820 1.00 46.26 6 GLU D CA 1
ATOM 1597 C C . GLU D 2 6 ? 81.979 30.834 46.205 1.00 54.37 6 GLU D C 1
ATOM 1598 O O . GLU D 2 6 ? 82.632 30.557 47.204 1.00 60.45 6 GLU D O 1
ATOM 1604 N N . ILE D 2 7 ? 80.770 31.380 46.264 1.00 55.19 7 ILE D N 1
ATOM 1605 C CA . ILE D 2 7 ? 80.172 31.769 47.542 1.00 49.87 7 ILE D CA 1
ATOM 1606 C C . ILE D 2 7 ? 79.888 30.545 48.420 1.00 49.63 7 ILE D C 1
ATOM 1607 O O . ILE D 2 7 ? 80.095 30.580 49.631 1.00 48.81 7 ILE D O 1
ATOM 1612 N N . LEU D 2 8 ? 79.414 29.470 47.804 1.00 48.79 8 LEU D N 1
ATOM 1613 C CA . LEU D 2 8 ? 79.123 28.237 48.521 1.00 42.84 8 LEU D CA 1
ATOM 1614 C C . LEU D 2 8 ? 80.321 27.756 49.330 1.00 49.02 8 LEU D C 1
ATOM 1615 O O . LEU D 2 8 ? 80.176 27.335 50.475 1.00 57.23 8 LEU D O 1
ATOM 1620 N N . SER D 2 9 ? 81.512 27.857 48.757 1.00 50.18 9 SER D N 1
ATOM 1621 C CA . SER D 2 9 ? 82.704 27.331 49.424 1.00 48.49 9 SER D CA 1
ATOM 1622 C C . SER D 2 9 ? 83.142 28.203 50.588 1.00 53.91 9 SER D C 1
ATOM 1623 O O . SER D 2 9 ? 84.102 27.892 51.288 1.00 58.43 9 SER D O 1
ATOM 1626 N N . LYS D 2 10 ? 82.443 29.308 50.787 1.00 56.60 10 LYS D N 1
ATOM 1627 C CA . LYS D 2 10 ? 82.736 30.176 51.910 1.00 58.99 10 LYS D CA 1
ATOM 1628 C C . LYS D 2 10 ? 81.642 30.089 52.976 1.00 53.81 10 LYS D C 1
ATOM 1629 O O . LYS D 2 10 ? 81.697 30.801 53.967 1.00 58.45 10 LYS D O 1
ATOM 1635 N N . LEU D 2 11 ? 80.649 29.227 52.779 1.00 46.21 11 LEU D N 1
ATOM 1636 C CA . LEU D 2 11 ? 79.576 29.114 53.768 1.00 48.89 11 LEU D CA 1
ATOM 1637 C C . LEU D 2 11 ? 79.707 27.905 54.717 1.00 53.17 11 LEU D C 1
ATOM 1638 O O . LEU D 2 11 ? 80.508 26.986 54.498 1.00 53.12 11 LEU D O 1
ATOM 1643 N N . SER D 2 12 ? 78.921 27.926 55.786 1.00 59.18 12 SER D N 1
ATOM 1644 C CA . SER D 2 12 ? 78.963 26.861 56.774 1.00 63.69 12 SER D CA 1
ATOM 1645 C C . SER D 2 12 ? 77.592 26.694 57.407 1.00 65.72 12 SER D C 1
ATOM 1646 O O . SER D 2 12 ? 76.697 27.507 57.192 1.00 67.06 12 SER D O 1
ATOM 1649 N N . LEU D 2 13 ? 77.430 25.640 58.196 1.00 64.40 13 LEU D N 1
ATOM 1650 C CA . LEU D 2 13 ? 76.131 25.330 58.776 1.00 58.38 13 LEU D CA 1
ATOM 1651 C C . LEU D 2 13 ? 75.937 25.916 60.177 1.00 66.01 13 LEU D C 1
ATOM 1652 O O . LEU D 2 13 ? 76.889 26.436 60.781 1.00 60.69 13 LEU D O 1
ATOM 1657 N N . GLU D 2 14 ? 74.685 25.824 60.647 1.00 76.62 14 GLU D N 1
ATOM 1658 C CA . GLU D 2 14 ? 74.187 26.250 61.977 1.00 84.80 14 GLU D CA 1
ATOM 1659 C C . GLU D 2 14 ? 73.674 27.694 62.029 1.00 91.00 14 GLU D C 1
ATOM 1660 O O . GLU D 2 14 ? 73.120 28.132 63.045 1.00 91.77 14 GLU D O 1
ATOM 1666 N N . GLY E 3 2 ? 77.601 34.419 57.285 1.00 80.39 1 GLY E N 1
ATOM 1667 C CA . GLY E 3 2 ? 78.078 33.314 56.470 1.00 78.45 1 GLY E CA 1
ATOM 1668 C C . GLY E 3 2 ? 77.497 31.997 56.950 1.00 77.84 1 GLY E C 1
ATOM 1669 O O . GLY E 3 2 ? 78.103 30.941 56.773 1.00 68.08 1 GLY E O 1
ATOM 1670 N N . LYS E 3 3 ? 76.311 32.069 57.552 1.00 84.79 2 LYS E N 1
ATOM 1671 C CA . LYS E 3 3 ? 75.676 30.911 58.188 1.00 82.78 2 LYS E CA 1
ATOM 1672 C C . LYS E 3 3 ? 74.426 30.449 57.429 1.00 73.57 2 LYS E C 1
ATOM 1673 O O . LYS E 3 3 ? 73.593 31.262 57.022 1.00 76.76 2 LYS E O 1
ATOM 1679 N N . VAL E 3 4 ? 74.300 29.134 57.269 1.00 61.45 3 VAL E N 1
ATOM 1680 C CA . VAL E 3 4 ? 73.220 28.529 56.500 1.00 54.70 3 VAL E CA 1
ATOM 1681 C C . VAL E 3 4 ? 72.213 27.813 57.389 1.00 53.33 3 VAL E C 1
ATOM 1682 O O . VAL E 3 4 ? 72.545 26.841 58.072 1.00 59.02 3 VAL E O 1
ATOM 1686 N N . THR E 3 5 ? 70.986 28.312 57.370 1.00 48.84 4 THR E N 1
ATOM 1687 C CA . THR E 3 5 ? 69.869 27.736 58.116 1.00 52.81 4 THR E CA 1
ATOM 1688 C C . THR E 3 5 ? 68.854 27.173 57.117 1.00 56.99 4 THR E C 1
ATOM 1689 O O . THR E 3 5 ? 68.742 27.653 55.975 1.00 56.75 4 THR E O 1
ATOM 1693 N N . PHE E 3 6 ? 68.084 26.178 57.518 1.00 56.30 5 PHE E N 1
ATOM 1694 C CA . PHE E 3 6 ? 67.114 25.667 56.566 1.00 63.39 5 PHE E CA 1
ATOM 1695 C C . PHE E 3 6 ? 65.696 26.082 56.850 1.00 62.82 5 PHE E C 1
ATOM 1696 O O . PHE E 3 6 ? 65.055 25.574 57.773 1.00 66.61 5 PHE E O 1
ATOM 1704 N N . PRO E 3 7 ? 65.208 27.015 56.022 1.00 65.27 6 PRO E N 1
ATOM 1705 C CA . PRO E 3 7 ? 63.951 27.730 56.201 1.00 69.62 6 PRO E CA 1
ATOM 1706 C C . PRO E 3 7 ? 62.812 26.743 56.144 1.00 70.11 6 PRO E C 1
ATOM 1707 O O . PRO E 3 7 ? 62.813 25.852 55.293 1.00 75.08 6 PRO E O 1
ATOM 1711 N N . LYS E 3 8 ? 61.867 26.877 57.057 1.00 72.53 7 LYS E N 1
ATOM 1712 C CA . LYS E 3 8 ? 60.640 26.125 56.947 1.00 80.39 7 LYS E CA 1
ATOM 1713 C C . LYS E 3 8 ? 59.593 27.125 56.482 1.00 86.61 7 LYS E C 1
ATOM 1714 O O . LYS E 3 8 ? 59.038 27.868 57.283 1.00 97.66 7 LYS E O 1
ATOM 1720 N N . MET E 3 9 ? 59.368 27.165 55.173 1.00 83.25 8 MET E N 1
ATOM 1721 C CA . MET E 3 9 ? 58.483 28.145 54.554 1.00 85.44 8 MET E CA 1
ATOM 1722 C C . MET E 3 9 ? 57.010 27.713 54.719 1.00 89.29 8 MET E C 1
ATOM 1723 O O . MET E 3 9 ? 56.768 26.508 54.824 1.00 94.32 8 MET E O 1
ATOM 1728 N N . LYS E 3 10 ? 56.006 28.608 54.707 1.00 84.77 9 LYS E N 1
ATOM 1729 C CA . LYS E 3 10 ? 55.956 29.974 54.136 1.00 79.76 9 LYS E CA 1
ATOM 1730 C C . LYS E 3 10 ? 55.922 29.918 52.599 1.00 75.82 9 LYS E C 1
ATOM 1731 O O . LYS E 3 10 ? 56.578 30.705 51.906 1.00 76.24 9 LYS E O 1
ATOM 1737 N N . ILE E 3 11 ? 55.122 28.995 52.073 1.00 71.48 10 ILE E N 1
ATOM 1738 C CA . ILE E 3 11 ? 55.027 28.796 50.629 1.00 72.79 10 ILE E CA 1
ATOM 1739 C C . ILE E 3 11 ? 53.629 29.118 50.105 1.00 74.09 10 ILE E C 1
ATOM 1740 O O . ILE E 3 11 ? 52.655 28.506 50.537 1.00 74.42 10 ILE E O 1
ATOM 1745 N N . PRO E 3 12 ? 53.526 30.081 49.165 1.00 76.87 11 PRO E N 1
ATOM 1746 C CA . PRO E 3 12 ? 52.270 30.330 48.434 1.00 69.61 11 PRO E CA 1
ATOM 1747 C C . PRO E 3 12 ? 51.841 29.115 47.608 1.00 73.15 11 PRO E C 1
ATOM 1748 O O . PRO E 3 12 ? 52.668 28.526 46.913 1.00 71.97 11 PRO E O 1
ATOM 1752 N N . LYS E 3 13 ? 50.569 28.733 47.674 1.00 76.13 12 LYS E N 1
ATOM 1753 C CA . LYS E 3 13 ? 50.139 27.552 46.922 1.00 76.67 12 LYS E CA 1
ATOM 1754 C C . LYS E 3 13 ? 49.295 27.806 45.668 1.00 75.02 12 LYS E C 1
ATOM 1755 O O . LYS E 3 13 ? 48.501 28.744 45.597 1.00 77.80 12 LYS E O 1
ATOM 1761 N N . PHE E 3 14 ? 49.499 26.944 44.680 1.00 68.47 13 PHE E N 1
ATOM 1762 C CA . PHE E 3 14 ? 48.854 27.043 43.381 1.00 63.74 13 PHE E CA 1
ATOM 1763 C C . PHE E 3 14 ? 48.260 25.680 43.099 1.00 71.22 13 PHE E C 1
ATOM 1764 O O . PHE E 3 14 ? 48.685 24.692 43.686 1.00 73.63 13 PHE E O 1
ATOM 1772 N N . THR E 3 15 ? 47.289 25.604 42.200 1.00 83.67 14 THR E N 1
ATOM 1773 C CA . THR E 3 15 ? 46.533 24.360 42.062 1.00 88.19 14 THR E CA 1
ATOM 1774 C C . THR E 3 15 ? 46.289 23.814 40.646 1.00 90.51 14 THR E C 1
ATOM 1775 O O . THR E 3 15 ? 46.518 24.484 39.633 1.00 83.90 14 THR E O 1
ATOM 1779 N N . PHE E 3 16 ? 45.832 22.565 40.623 1.00 99.03 15 PHE E N 1
ATOM 1780 C CA . PHE E 3 16 ? 45.473 21.835 39.412 1.00 101.98 15 PHE E CA 1
ATOM 1781 C C . PHE E 3 16 ? 46.553 21.863 38.338 1.00 101.62 15 PHE E C 1
ATOM 1782 O O . PHE E 3 16 ? 46.439 22.619 37.380 1.00 105.71 15 PHE E O 1
ATOM 1790 N N . SER E 3 17 ? 47.599 21.052 38.485 1.00 100.74 16 SER E N 1
ATOM 1791 C CA . SER E 3 17 ? 47.810 20.193 39.647 1.00 103.53 16 SER E CA 1
ATOM 1792 C C . SER E 3 17 ? 49.214 20.401 40.217 1.00 108.44 16 SER E C 1
ATOM 1793 O O . SER E 3 17 ? 49.468 21.350 40.965 1.00 109.66 16 SER E O 1
#

Foldseek 3Di:
DDPVVVVVVVLVVLQCVLCPPVQWDALVSQVVSCCVVPVVVVVPPPDPCVSVVLQVVLCPVPPRTHHSVSSVVVVVVVVVVVVVCCVVPND/DDPVVVVVVVLVVLQCVLQDPVQWHALVSQVVSCCVPPVVVVVVPPDPCVSVVLQVVLPPPVPRTHHSVSSVVVVVVVVVVVVVVCVVDVD/DVVVVVVVVDDD/DVVVVVVVVDDDD/DDDDDDDDDDDDDDDD

GO terms:
  GO:0005515 protein binding (F, IPI)
  GO:0005576 extracellular region (C, HDA)
  GO:0031012 extracellular matrix (C, HDA)
  GO:0005886 plasma membrane (C, IDA)
  GO:0010756 positive regulation of plasminogen activation (P, IDA)
  GO:0001765 membrane raft assembly (P, IDA)
  GO:0045121 membrane raft (C, IDA)
  GO:0042803 protein homodimerization activity (F, IDA)
  GO:1990665 AnxA2-p11 complex (C, IDA)
  GO:0072659 protein localization to plasma membrane (P, IDA)
  GO:0006900 vesicle budding from membrane (P, IDA)
  GO:0070062 extracellular exosome (C, HDA)
  GO:0043547 positive regulation of GTPase activity (P, IMP)
  GO:1900026 positive regulation of substrate adhesion-dependent cell spreading (P, IMP)
  GO:0051496 positive regulation of stress fiber assembly (P, IMP)
  GO:0051894 positive regulation of focal adhesion assembly (P, IMP)
  GO:0044325 transmembrane transporter binding (F, IPI)